Protein AF-A0A0K0E880-F1 (afdb_monomer_lite)

Radius of gyration: 21.43 Å; chains: 1; bounding box: 62×65×50 Å

Foldseek 3Di:
DPPPPPPPDPDPDDDDDDPDPLLSVLLSLLVCLQVCLLVVVVVVNVVSLVVLVVCLVVPLVSVLVCLLVLLVSLLVLLVVCVVPVVSVSSLVSLLSSLVSLLSSCVVPPDPCNLVSLLSSCVSVLVSLLVDLPDAPSQSNLVSSLVSLVVSCVVPVPSSVVSCVVSVSSVLSSCVRHNDPSCCVRPVPPPRDDPDPPPPDPDDDPPPVVVVLVVVCPDPDDPPDDSVVDDPPPVVVVVVVCPVVVVVVVVVVVVVVD

Organism: Strongyloides stercoralis (NCBI:txid6248)

Structure (mmCIF, N/CA/C/O backbone):
data_AF-A0A0K0E880-F1
#
_entry.id   AF-A0A0K0E880-F1
#
loop_
_atom_site.group_PDB
_atom_site.id
_atom_site.type_symbol
_atom_site.label_atom_id
_atom_site.label_alt_id
_atom_site.label_comp_id
_atom_site.label_asym_id
_atom_site.label_entity_id
_atom_site.label_seq_id
_atom_site.pdbx_PDB_ins_code
_atom_site.Cartn_x
_atom_site.Cartn_y
_atom_site.Cartn_z
_atom_site.occupancy
_atom_site.B_iso_or_equiv
_atom_site.auth_seq_id
_atom_site.auth_comp_id
_atom_site.auth_asym_id
_atom_site.auth_atom_id
_atom_site.pdbx_PDB_model_num
ATOM 1 N N . MET A 1 1 ? 41.354 -10.527 5.241 1.00 39.09 1 MET A N 1
ATOM 2 C CA . MET A 1 1 ? 40.024 -9.862 5.284 1.00 39.09 1 MET A CA 1
ATOM 3 C C . MET A 1 1 ? 38.982 -10.590 4.405 1.00 39.09 1 MET A C 1
ATOM 5 O O . MET A 1 1 ? 38.277 -9.965 3.626 1.00 39.09 1 MET A O 1
ATOM 9 N N . ILE A 1 2 ? 38.853 -11.920 4.522 1.00 38.06 2 ILE A N 1
ATOM 10 C CA . ILE A 1 2 ? 38.151 -12.786 3.539 1.00 38.06 2 ILE A CA 1
ATOM 11 C C . ILE A 1 2 ? 36.710 -13.169 3.971 1.00 38.06 2 ILE A C 1
ATOM 13 O O . ILE A 1 2 ? 36.033 -13.952 3.315 1.00 38.06 2 ILE A O 1
ATOM 17 N N . GLU A 1 3 ? 36.156 -12.585 5.036 1.00 35.31 3 GLU A N 1
ATOM 18 C CA . GLU A 1 3 ? 34.886 -13.078 5.609 1.00 35.31 3 GLU A CA 1
ATOM 19 C C . GLU A 1 3 ? 33.586 -12.470 5.055 1.00 35.31 3 GLU A C 1
ATOM 21 O O . GLU A 1 3 ? 32.504 -12.962 5.377 1.00 35.31 3 GLU A O 1
ATOM 26 N N . LYS A 1 4 ? 33.626 -11.453 4.184 1.00 38.53 4 LYS A N 1
ATOM 27 C CA . LYS A 1 4 ? 32.380 -10.854 3.654 1.00 38.53 4 LYS A CA 1
ATOM 28 C C . LYS A 1 4 ? 31.811 -11.536 2.403 1.00 38.53 4 LYS A C 1
ATOM 30 O O . LYS A 1 4 ? 30.626 -11.367 2.130 1.00 38.53 4 LYS A O 1
ATOM 35 N N . SER A 1 5 ? 32.581 -12.345 1.673 1.00 40.25 5 SER A N 1
ATOM 36 C CA . SER A 1 5 ? 32.126 -12.934 0.399 1.00 40.25 5 SER A CA 1
ATOM 37 C C . SER A 1 5 ? 31.388 -14.275 0.529 1.00 40.25 5 SER A C 1
ATOM 39 O O . SER A 1 5 ? 30.713 -14.686 -0.412 1.00 40.25 5 SER A O 1
ATOM 41 N N . LYS A 1 6 ? 31.445 -14.961 1.681 1.00 35.06 6 LYS A N 1
ATOM 42 C CA . LYS A 1 6 ? 30.835 -16.300 1.833 1.00 35.06 6 LYS A CA 1
ATOM 43 C C . LYS A 1 6 ? 29.341 -16.319 2.189 1.00 35.06 6 LYS A C 1
ATOM 45 O O . LYS A 1 6 ? 28.724 -17.368 2.055 1.00 35.06 6 LYS A O 1
ATOM 50 N N . LYS A 1 7 ? 28.716 -15.201 2.581 1.00 37.97 7 LYS A N 1
ATOM 51 C CA . LYS A 1 7 ? 27.309 -15.199 3.053 1.00 37.97 7 LYS A CA 1
ATOM 52 C C . LYS A 1 7 ? 26.227 -15.155 1.960 1.00 37.97 7 LYS A C 1
ATOM 54 O O . LYS A 1 7 ? 25.051 -15.084 2.297 1.00 37.97 7 LYS A O 1
ATOM 59 N N . PHE A 1 8 ? 26.581 -15.218 0.675 1.00 39.75 8 PHE A N 1
ATOM 60 C CA . PHE A 1 8 ? 25.605 -15.098 -0.423 1.00 39.75 8 PHE A CA 1
ATOM 61 C C . PHE A 1 8 ? 25.180 -16.417 -1.089 1.00 39.75 8 PHE A C 1
ATOM 63 O O . PHE A 1 8 ? 24.333 -16.375 -1.977 1.00 39.75 8 PHE A O 1
ATOM 70 N N . LYS A 1 9 ? 25.725 -17.580 -0.700 1.00 38.94 9 LYS A N 1
ATOM 71 C CA . LYS A 1 9 ? 25.481 -18.828 -1.452 1.00 38.94 9 LYS A CA 1
ATOM 72 C C . LYS A 1 9 ? 24.190 -19.592 -1.124 1.00 38.94 9 LYS A C 1
ATOM 74 O O . LYS A 1 9 ? 23.777 -20.378 -1.965 1.00 38.94 9 LYS A O 1
ATOM 79 N N . ASP A 1 10 ? 23.489 -19.300 -0.028 1.00 36.34 10 ASP A N 1
ATOM 80 C CA . ASP A 1 10 ? 22.349 -20.138 0.408 1.00 36.34 10 ASP A CA 1
ATOM 81 C C . ASP A 1 10 ? 20.959 -19.536 0.139 1.00 36.34 10 ASP A C 1
ATOM 83 O O . ASP A 1 10 ? 20.012 -19.730 0.900 1.00 36.34 10 ASP A O 1
ATOM 87 N N . ARG A 1 11 ? 20.795 -18.792 -0.960 1.00 47.59 11 ARG A N 1
ATOM 88 C CA . ARG A 1 11 ? 19.462 -18.377 -1.424 1.00 47.59 11 ARG A CA 1
ATOM 89 C C . ARG A 1 11 ? 18.966 -19.397 -2.448 1.00 47.59 11 ARG A C 1
ATOM 91 O O . ARG A 1 11 ? 19.442 -19.414 -3.576 1.00 47.59 11 ARG A O 1
ATOM 98 N N . ASN A 1 12 ? 18.032 -20.261 -2.053 1.00 39.56 12 ASN A N 1
ATOM 99 C CA . ASN A 1 12 ? 17.382 -21.237 -2.934 1.00 39.56 12 ASN A CA 1
ATOM 100 C C . ASN A 1 12 ? 16.551 -20.525 -4.019 1.00 39.56 12 ASN A C 1
ATOM 102 O O . ASN A 1 12 ? 15.418 -20.114 -3.783 1.00 39.56 12 ASN A O 1
ATOM 106 N N . ILE A 1 13 ? 17.122 -20.372 -5.217 1.00 40.50 13 ILE A N 1
ATOM 107 C CA . ILE A 1 13 ? 16.486 -19.708 -6.363 1.00 40.50 13 ILE A CA 1
ATOM 108 C C . ILE A 1 13 ? 15.574 -20.707 -7.096 1.00 40.50 13 ILE A C 1
ATOM 110 O O . ILE A 1 13 ? 16.050 -21.502 -7.909 1.00 40.50 13 ILE A O 1
ATOM 114 N N . LYS A 1 14 ? 14.255 -20.652 -6.869 1.00 38.03 14 LYS A N 1
ATOM 115 C CA . LYS A 1 14 ? 13.280 -21.224 -7.819 1.00 38.03 14 LYS A CA 1
ATOM 116 C C . LYS A 1 14 ? 13.248 -20.334 -9.074 1.00 38.03 14 LYS A C 1
ATOM 118 O O . LYS A 1 14 ? 13.191 -19.113 -8.973 1.00 38.03 14 LYS A O 1
ATOM 123 N N . LYS A 1 15 ? 13.419 -20.948 -10.251 1.00 36.38 15 LYS A N 1
ATOM 124 C CA . LYS A 1 15 ? 13.789 -20.291 -11.519 1.00 36.38 15 LYS A CA 1
ATOM 125 C C . LYS A 1 15 ? 12.586 -19.623 -12.205 1.00 36.38 15 LYS A C 1
ATOM 127 O O . LYS A 1 15 ? 11.687 -20.323 -12.650 1.00 36.38 15 LYS A O 1
ATOM 132 N N . TYR A 1 16 ? 12.638 -18.300 -12.356 1.00 33.41 16 TYR A N 1
ATOM 133 C CA . TYR A 1 16 ? 11.884 -17.531 -13.354 1.00 33.41 16 TYR A CA 1
ATOM 134 C C . TYR A 1 16 ? 12.869 -17.098 -14.458 1.00 33.41 16 TYR A C 1
ATOM 136 O O . TYR A 1 16 ? 14.004 -16.722 -14.142 1.00 33.41 16 TYR A O 1
ATOM 144 N N . SER A 1 17 ? 12.489 -17.221 -15.732 1.00 33.06 17 SER A N 1
ATOM 145 C CA . SER A 1 17 ? 13.329 -16.898 -16.895 1.00 33.06 17 SER A CA 1
ATOM 146 C C . SER A 1 17 ? 13.070 -15.468 -17.376 1.00 33.06 17 SER A C 1
ATOM 148 O O . SER A 1 17 ? 12.004 -15.195 -17.920 1.00 33.06 17 SER A O 1
ATOM 150 N N . THR A 1 18 ? 14.041 -14.571 -17.206 1.00 37.44 18 THR A N 1
ATOM 151 C CA . THR A 1 18 ? 14.077 -13.246 -17.851 1.00 37.44 18 THR A CA 1
ATOM 152 C C . THR A 1 18 ? 15.492 -12.947 -18.350 1.00 37.44 18 THR A C 1
ATOM 154 O O . THR A 1 18 ? 16.469 -13.433 -17.774 1.00 37.44 18 THR A O 1
ATOM 157 N N . GLU A 1 19 ? 15.603 -12.158 -19.422 1.00 44.12 19 GLU A N 1
ATOM 158 C CA . GLU A 1 19 ? 16.884 -11.782 -20.049 1.00 44.12 19 GLU A CA 1
ATOM 159 C C . GLU A 1 19 ? 17.628 -10.665 -19.290 1.00 44.12 19 GLU A C 1
ATOM 161 O O . GLU A 1 19 ? 18.842 -10.516 -19.424 1.00 44.12 19 GLU A O 1
ATOM 166 N N . LEU A 1 20 ? 16.938 -9.917 -18.424 1.00 50.31 20 LEU A N 1
ATOM 167 C CA . LEU A 1 20 ? 17.514 -8.817 -17.650 1.00 50.31 20 LEU A CA 1
ATOM 168 C C . LEU A 1 20 ? 17.941 -9.309 -16.259 1.00 50.31 20 LEU A C 1
ATOM 170 O O . LEU A 1 20 ? 17.122 -9.572 -15.375 1.00 50.31 20 LEU A O 1
ATOM 174 N N . ARG A 1 21 ? 19.258 -9.449 -16.057 1.00 57.34 21 ARG A N 1
ATOM 175 C CA . ARG A 1 21 ? 19.875 -9.913 -14.798 1.00 57.34 21 ARG A CA 1
ATOM 176 C C . ARG A 1 21 ? 19.403 -9.121 -13.568 1.00 57.34 21 ARG A C 1
ATOM 178 O O . ARG A 1 21 ? 19.255 -9.716 -12.497 1.00 57.34 21 ARG A O 1
ATOM 185 N N . ASP A 1 22 ? 19.158 -7.822 -13.726 1.00 62.25 22 ASP A N 1
ATOM 186 C CA . ASP A 1 22 ? 18.773 -6.919 -12.636 1.00 62.25 22 ASP A CA 1
ATOM 187 C C . ASP A 1 22 ? 17.323 -7.145 -12.189 1.00 62.25 22 ASP A C 1
ATOM 189 O O . ASP A 1 22 ? 17.062 -7.259 -10.987 1.00 62.25 22 ASP A O 1
ATOM 193 N N . ASP A 1 23 ? 16.405 -7.376 -13.133 1.00 78.00 23 ASP A N 1
ATOM 194 C CA . ASP A 1 23 ? 15.002 -7.691 -12.836 1.00 78.00 23 ASP A CA 1
ATOM 195 C C . ASP A 1 23 ? 14.878 -8.968 -12.011 1.00 78.00 23 ASP A C 1
ATOM 197 O O . ASP A 1 23 ? 14.067 -9.028 -11.089 1.00 78.00 23 ASP A O 1
ATOM 201 N N . ARG A 1 24 ? 15.729 -9.970 -12.275 1.00 79.19 24 ARG A N 1
ATOM 202 C CA . ARG A 1 24 ? 15.773 -11.212 -11.492 1.00 79.19 24 ARG A CA 1
ATOM 203 C C . ARG A 1 24 ? 16.241 -10.970 -10.059 1.00 79.19 24 ARG A C 1
ATOM 205 O O . ARG A 1 24 ? 15.740 -11.611 -9.134 1.00 79.19 24 ARG A O 1
ATOM 212 N N . SER A 1 25 ? 17.222 -10.088 -9.861 1.00 83.75 25 SER A N 1
ATOM 213 C CA . SER A 1 25 ? 17.688 -9.742 -8.515 1.00 83.75 25 SER A CA 1
ATOM 214 C C . SER A 1 25 ? 16.593 -9.017 -7.737 1.00 83.75 25 SER A C 1
ATOM 216 O O . SER A 1 25 ? 16.317 -9.385 -6.596 1.00 83.75 25 SER A O 1
ATOM 218 N N . ILE A 1 26 ? 15.932 -8.046 -8.374 1.00 87.19 26 ILE A N 1
ATOM 219 C CA . ILE A 1 26 ? 14.804 -7.311 -7.796 1.00 87.19 26 ILE A CA 1
ATOM 220 C C . ILE A 1 26 ? 13.658 -8.272 -7.475 1.00 87.19 26 ILE A C 1
ATOM 222 O O . ILE A 1 26 ? 13.225 -8.314 -6.332 1.00 87.19 26 ILE A O 1
ATOM 226 N N . TYR A 1 27 ? 13.254 -9.132 -8.412 1.00 88.88 27 TYR A N 1
ATOM 227 C CA . TYR A 1 27 ? 12.205 -10.142 -8.226 1.00 88.88 27 TYR A CA 1
ATOM 228 C C . TYR A 1 27 ? 12.436 -11.022 -6.992 1.00 88.88 27 TYR A C 1
ATOM 230 O O . TYR A 1 27 ? 11.527 -11.262 -6.193 1.00 88.88 27 TYR A O 1
ATOM 238 N N . ASN A 1 28 ? 13.668 -11.505 -6.812 1.00 89.69 28 ASN A N 1
ATOM 239 C CA . ASN A 1 28 ? 14.022 -12.323 -5.656 1.00 89.69 28 ASN A CA 1
ATOM 240 C C . ASN A 1 28 ? 13.935 -11.525 -4.350 1.00 89.69 28 ASN A C 1
ATOM 242 O O . ASN A 1 28 ? 13.428 -12.044 -3.358 1.00 89.69 28 ASN A O 1
ATOM 246 N N . GLU A 1 29 ? 14.403 -10.275 -4.340 1.00 90.81 29 GLU A N 1
ATOM 247 C CA . GLU A 1 29 ? 14.295 -9.416 -3.157 1.00 90.81 29 GLU A CA 1
ATOM 248 C C . GLU A 1 29 ? 12.847 -9.021 -2.850 1.00 90.81 29 GLU A C 1
ATOM 250 O O . GLU A 1 29 ? 12.459 -9.014 -1.686 1.00 90.81 29 GLU A O 1
ATOM 255 N N . LEU A 1 30 ? 12.009 -8.794 -3.863 1.00 91.88 30 LEU A N 1
ATOM 256 C CA . LEU A 1 30 ? 10.577 -8.578 -3.666 1.00 91.88 30 LEU A CA 1
ATOM 257 C C . LEU A 1 30 ? 9.929 -9.811 -3.020 1.00 91.88 30 LEU A C 1
ATOM 259 O O . LEU A 1 30 ? 9.274 -9.684 -1.991 1.00 91.88 30 LEU A O 1
ATOM 263 N N . ASN A 1 31 ? 10.181 -11.020 -3.529 1.00 91.12 31 ASN A N 1
ATOM 264 C CA . ASN A 1 31 ? 9.665 -12.253 -2.916 1.00 91.12 31 ASN A CA 1
ATOM 265 C C . ASN A 1 31 ? 10.161 -12.478 -1.479 1.00 91.12 31 ASN A C 1
ATOM 267 O O . ASN A 1 31 ? 9.428 -13.002 -0.633 1.00 91.12 31 ASN A O 1
ATOM 271 N N . ASN A 1 32 ? 11.392 -12.063 -1.176 1.00 92.50 32 ASN A N 1
ATOM 272 C CA . ASN A 1 32 ? 11.948 -12.148 0.172 1.00 92.50 32 ASN A CA 1
ATOM 273 C C . ASN A 1 32 ? 11.154 -11.319 1.195 1.00 92.50 32 ASN A C 1
ATOM 275 O O . ASN A 1 32 ? 11.150 -11.686 2.371 1.00 92.50 32 ASN A O 1
ATOM 279 N N . LEU A 1 33 ? 10.443 -10.261 0.773 1.00 92.25 33 LEU A N 1
ATOM 280 C CA . LEU A 1 33 ? 9.579 -9.460 1.653 1.00 92.25 33 LEU A CA 1
ATOM 281 C C . LEU A 1 33 ? 8.522 -10.314 2.358 1.00 92.25 33 LEU A C 1
ATOM 283 O O . LEU A 1 33 ? 8.262 -10.104 3.544 1.00 92.25 33 LEU A O 1
ATOM 287 N N . TYR A 1 34 ? 7.925 -11.268 1.634 1.00 92.81 34 TYR A N 1
ATOM 288 C CA . TYR A 1 34 ? 6.953 -12.210 2.185 1.00 92.81 34 TYR A CA 1
ATOM 289 C C . TYR A 1 34 ? 7.651 -13.285 3.013 1.00 92.81 34 TYR A C 1
ATOM 291 O O . TYR A 1 34 ? 7.357 -13.446 4.196 1.00 92.81 34 TYR A O 1
ATOM 299 N N . ASN A 1 35 ? 8.620 -13.984 2.413 1.00 92.50 35 ASN A N 1
ATOM 300 C CA . ASN A 1 35 ? 9.265 -15.140 3.038 1.00 92.50 35 ASN A CA 1
ATOM 301 C C . ASN A 1 35 ? 9.911 -14.772 4.380 1.00 92.50 35 ASN A C 1
ATOM 303 O O . ASN A 1 35 ? 9.663 -15.429 5.387 1.00 92.50 35 ASN A O 1
ATOM 307 N N . TYR A 1 36 ? 10.681 -13.681 4.434 1.00 92.56 36 TYR A N 1
ATOM 308 C CA . TYR A 1 36 ? 11.336 -13.259 5.673 1.00 92.56 36 TYR A CA 1
ATOM 309 C C . TYR A 1 36 ? 10.371 -12.682 6.705 1.00 92.56 36 TYR A C 1
ATOM 311 O O . TYR A 1 36 ? 10.660 -12.767 7.897 1.00 92.56 36 TYR A O 1
ATOM 319 N N . ALA A 1 37 ? 9.239 -12.119 6.282 1.00 90.62 37 ALA A N 1
ATOM 320 C CA . ALA A 1 37 ? 8.219 -11.660 7.215 1.00 90.62 37 ALA A CA 1
ATOM 321 C C . ALA A 1 37 ? 7.432 -12.822 7.837 1.00 90.62 37 ALA A C 1
ATOM 323 O O . ALA A 1 37 ? 7.121 -12.767 9.023 1.00 90.62 37 ALA A O 1
ATOM 324 N N . VAL A 1 38 ? 7.143 -13.877 7.068 1.00 90.88 38 VAL A N 1
ATOM 325 C CA . VAL A 1 38 ? 6.463 -15.085 7.568 1.00 90.88 38 VAL A CA 1
ATOM 326 C C . VAL A 1 38 ? 7.381 -15.936 8.446 1.00 90.88 38 VAL A C 1
ATOM 328 O O . VAL A 1 38 ? 6.925 -16.486 9.441 1.00 90.88 38 VAL A O 1
ATOM 331 N N . GLU A 1 39 ? 8.669 -16.025 8.112 1.00 89.88 39 GLU A N 1
ATOM 332 C CA . GLU A 1 39 ? 9.679 -16.755 8.896 1.00 89.88 39 GLU A CA 1
ATOM 333 C C . GLU A 1 39 ? 10.217 -15.965 10.108 1.00 89.88 39 GLU A C 1
ATOM 335 O O . GLU A 1 39 ? 11.183 -16.393 10.736 1.00 89.88 39 GLU A O 1
ATOM 340 N N . ASP A 1 40 ? 9.653 -14.790 10.400 1.00 86.25 40 ASP A N 1
ATOM 341 C CA . ASP A 1 40 ? 10.083 -13.865 11.461 1.00 86.25 40 ASP A CA 1
ATOM 342 C C . ASP A 1 40 ? 11.588 -13.494 11.431 1.00 86.25 40 ASP A C 1
ATOM 344 O O . ASP A 1 40 ? 12.250 -13.227 12.436 1.00 86.25 40 ASP A O 1
ATOM 348 N N . LYS A 1 41 ? 12.182 -13.441 10.234 1.00 90.69 41 LYS A N 1
ATOM 349 C CA . LYS A 1 41 ? 13.607 -13.137 10.032 1.00 90.69 41 LYS A CA 1
ATOM 350 C C . LYS A 1 41 ? 13.855 -11.631 9.934 1.00 90.69 41 LYS A C 1
ATOM 352 O O . LYS A 1 41 ? 14.324 -11.137 8.906 1.00 90.69 41 LYS A O 1
ATOM 357 N N . ALA A 1 42 ? 13.637 -10.901 11.029 1.00 88.62 42 ALA A N 1
ATOM 358 C CA . ALA A 1 42 ? 13.734 -9.433 11.081 1.00 88.62 42 ALA A CA 1
ATOM 359 C C . ALA A 1 42 ? 15.027 -8.856 10.466 1.00 88.62 42 ALA A C 1
ATOM 361 O O . ALA A 1 42 ? 14.979 -7.926 9.664 1.00 88.62 42 ALA A O 1
ATOM 362 N N . ASN A 1 43 ? 16.189 -9.439 10.779 1.00 91.25 43 ASN A N 1
ATOM 363 C CA . ASN A 1 43 ? 17.479 -8.971 10.254 1.00 91.25 43 ASN A CA 1
ATOM 364 C C . ASN A 1 43 ? 17.638 -9.180 8.742 1.00 91.25 43 ASN A C 1
ATOM 366 O O . ASN A 1 43 ? 18.360 -8.425 8.092 1.00 91.25 43 ASN A O 1
ATOM 370 N N . HIS A 1 44 ? 17.015 -10.219 8.184 1.00 92.12 44 HIS A N 1
ATOM 371 C CA . HIS A 1 44 ? 17.048 -10.474 6.746 1.00 92.12 44 HIS A CA 1
ATOM 372 C C . HIS A 1 44 ? 16.076 -9.544 6.025 1.00 92.12 44 HIS A C 1
ATOM 374 O O . HIS A 1 44 ? 16.456 -8.943 5.025 1.00 92.12 44 HIS A O 1
ATOM 380 N N . LEU A 1 45 ? 14.888 -9.335 6.598 1.00 91.75 45 LEU A N 1
ATOM 381 C CA . LEU A 1 45 ? 13.902 -8.399 6.070 1.00 91.75 45 LEU A CA 1
ATOM 382 C C . LEU A 1 45 ? 14.449 -6.965 5.999 1.00 91.75 45 LEU A C 1
ATOM 384 O O . LEU A 1 45 ? 14.378 -6.338 4.948 1.00 91.75 45 LEU A O 1
ATOM 388 N N . SER A 1 46 ? 15.086 -6.477 7.069 1.00 92.25 46 SER A N 1
ATOM 389 C CA . SER A 1 46 ? 15.710 -5.145 7.073 1.00 92.25 46 SER A CA 1
ATOM 390 C C . SER A 1 46 ? 16.793 -4.994 6.001 1.00 92.25 46 SER A C 1
ATOM 392 O O . SER A 1 46 ? 16.930 -3.926 5.415 1.00 92.25 46 SER A O 1
ATOM 394 N N . LYS A 1 47 ? 17.559 -6.055 5.708 1.00 92.44 47 LYS A N 1
ATOM 395 C CA . LYS A 1 47 ? 18.540 -6.032 4.610 1.00 92.44 47 LYS A CA 1
ATOM 396 C C . LYS A 1 47 ? 17.861 -5.989 3.247 1.00 92.44 47 LYS A C 1
ATOM 398 O O . LYS A 1 47 ? 18.328 -5.264 2.381 1.00 92.44 47 LYS A O 1
ATOM 403 N N . THR A 1 48 ? 16.777 -6.740 3.064 1.00 92.12 48 THR A N 1
ATOM 404 C CA . THR A 1 48 ? 15.977 -6.694 1.835 1.00 92.12 48 THR A CA 1
ATOM 405 C C . THR A 1 48 ? 15.396 -5.298 1.603 1.00 92.12 48 THR A C 1
ATOM 407 O O . THR A 1 48 ? 15.456 -4.825 0.474 1.00 92.12 48 THR A O 1
ATOM 410 N N . PHE A 1 49 ? 14.935 -4.593 2.645 1.00 93.81 49 PHE A N 1
ATOM 411 C CA . PHE A 1 49 ? 14.508 -3.192 2.515 1.00 93.81 49 PHE A CA 1
ATOM 412 C C . PHE A 1 49 ? 15.631 -2.297 1.982 1.00 93.81 49 PHE A C 1
ATOM 414 O O . PHE A 1 49 ? 15.443 -1.641 0.963 1.00 93.81 49 PHE A O 1
ATOM 421 N N . VAL A 1 50 ? 16.817 -2.345 2.600 1.00 92.31 50 VAL A N 1
ATOM 422 C CA . VAL A 1 50 ? 17.981 -1.550 2.162 1.00 92.31 50 VAL A CA 1
ATOM 423 C C . VAL A 1 50 ? 18.372 -1.878 0.719 1.00 92.31 50 VAL A C 1
ATOM 425 O O . VAL A 1 50 ? 18.583 -0.976 -0.085 1.00 92.31 50 VAL A O 1
ATOM 428 N N . LEU A 1 51 ? 18.423 -3.164 0.359 1.00 91.62 51 LEU A N 1
ATOM 429 C CA . LEU A 1 51 ? 18.754 -3.579 -1.006 1.00 91.62 51 LEU A CA 1
ATOM 430 C C . LEU A 1 51 ? 17.732 -3.055 -2.017 1.00 91.62 51 LEU A C 1
ATOM 432 O O . LEU A 1 51 ? 18.118 -2.574 -3.077 1.00 91.62 51 LEU A O 1
ATOM 436 N N . LEU A 1 52 ? 16.439 -3.121 -1.702 1.00 91.81 52 LEU A N 1
ATOM 437 C CA . LEU A 1 52 ? 15.389 -2.619 -2.583 1.00 91.81 52 LEU A CA 1
ATOM 438 C C . LEU A 1 52 ? 15.401 -1.088 -2.697 1.00 91.81 52 LEU A C 1
ATOM 440 O O . LEU A 1 52 ? 15.184 -0.572 -3.789 1.00 91.81 52 LEU A O 1
ATOM 444 N N . GLU A 1 53 ? 15.717 -0.360 -1.625 1.00 91.94 53 GLU A N 1
ATOM 445 C CA . GLU A 1 53 ? 15.930 1.095 -1.666 1.00 91.94 53 GLU A CA 1
ATOM 446 C C . GLU A 1 53 ? 17.135 1.476 -2.545 1.00 91.94 53 GLU A C 1
ATOM 448 O O . GLU A 1 53 ? 17.073 2.431 -3.322 1.00 91.94 53 GLU A O 1
ATOM 453 N N . GLU A 1 54 ? 18.225 0.706 -2.488 1.00 90.00 54 GLU A N 1
ATOM 454 C CA . GLU A 1 54 ? 19.362 0.877 -3.396 1.00 90.00 54 GLU A CA 1
ATOM 455 C C . GLU A 1 54 ? 18.964 0.618 -4.857 1.00 90.00 54 GLU A C 1
ATOM 457 O O . GLU A 1 54 ? 19.345 1.390 -5.741 1.00 90.00 54 GLU A O 1
ATOM 462 N N . GLN A 1 55 ? 18.176 -0.434 -5.122 1.00 88.62 55 GLN A N 1
ATOM 463 C CA . GLN A 1 55 ? 17.680 -0.736 -6.470 1.00 88.62 55 GLN A CA 1
ATOM 464 C C . GLN A 1 55 ? 16.703 0.327 -6.975 1.00 88.62 55 GLN A C 1
ATOM 466 O O . GLN A 1 55 ? 16.779 0.706 -8.137 1.00 88.62 55 GLN A O 1
ATOM 471 N N . LEU A 1 56 ? 15.858 0.893 -6.114 1.00 89.12 56 LEU A N 1
ATOM 472 C CA . LEU A 1 56 ? 14.955 1.996 -6.450 1.00 89.12 56 LEU A CA 1
ATOM 473 C C . LEU A 1 56 ? 15.699 3.246 -6.953 1.00 89.12 56 LEU A C 1
ATOM 475 O O . LEU A 1 56 ? 15.153 4.037 -7.724 1.00 89.12 56 LEU A O 1
ATOM 479 N N . ASN A 1 57 ? 16.933 3.475 -6.500 1.00 87.25 57 ASN A N 1
ATOM 480 C CA . ASN A 1 57 ? 17.758 4.580 -6.991 1.00 87.25 57 ASN A CA 1
ATOM 481 C C . ASN A 1 57 ? 18.407 4.288 -8.350 1.00 87.25 57 ASN A C 1
ATOM 483 O O . ASN A 1 57 ? 18.691 5.232 -9.080 1.00 87.25 57 ASN A O 1
ATOM 487 N N . LYS A 1 58 ? 18.635 3.016 -8.688 1.00 87.81 58 LYS A N 1
ATOM 488 C CA . LYS A 1 58 ? 19.337 2.608 -9.915 1.00 87.81 58 LYS A CA 1
ATOM 489 C C . LYS A 1 58 ? 18.389 2.224 -11.052 1.00 87.81 58 LYS A C 1
ATOM 491 O O . LYS A 1 58 ? 18.626 2.600 -12.193 1.00 87.81 58 LYS A O 1
ATOM 496 N N . TYR A 1 59 ? 17.327 1.491 -10.730 1.00 87.31 59 TYR A N 1
ATOM 497 C CA . TYR A 1 59 ? 16.406 0.861 -11.677 1.00 87.31 59 TYR A CA 1
ATOM 498 C C . TYR A 1 59 ? 14.945 0.950 -11.192 1.00 87.31 59 TYR A C 1
ATOM 500 O O . TYR A 1 59 ? 14.309 -0.081 -10.953 1.00 87.31 59 TYR A O 1
ATOM 508 N N . PRO A 1 60 ? 14.374 2.159 -11.014 1.00 88.00 60 PRO A N 1
ATOM 509 C CA . PRO A 1 60 ? 12.974 2.302 -10.605 1.00 88.00 60 PRO A CA 1
ATOM 510 C C . PRO A 1 60 ? 12.011 1.568 -11.559 1.00 88.00 60 PRO A C 1
ATOM 512 O O . PRO A 1 60 ? 11.139 0.835 -11.109 1.00 88.00 60 PRO A O 1
ATOM 515 N N . GLN A 1 61 ? 12.227 1.633 -12.874 1.00 88.19 61 GLN A N 1
ATOM 516 C CA . GLN A 1 61 ? 11.398 0.953 -13.880 1.00 88.19 61 GLN A CA 1
ATOM 517 C C . GLN A 1 61 ? 11.276 -0.569 -13.663 1.00 88.19 61 GLN A C 1
ATOM 519 O O . GLN A 1 61 ? 10.224 -1.162 -13.913 1.00 88.19 61 GLN A O 1
ATOM 524 N N . SER A 1 62 ? 12.326 -1.207 -13.142 1.00 87.75 62 SER A N 1
ATOM 525 C CA . SER A 1 62 ? 12.338 -2.641 -12.842 1.00 87.75 62 SER A CA 1
ATOM 526 C C . SER A 1 62 ? 11.454 -2.998 -11.647 1.00 87.75 62 SER A C 1
ATOM 528 O O . SER A 1 62 ? 10.907 -4.096 -11.591 1.00 87.75 62 SER A O 1
ATOM 530 N N . ILE A 1 63 ? 11.277 -2.077 -10.696 1.00 88.75 63 ILE A N 1
ATOM 531 C CA . ILE A 1 63 ? 10.325 -2.237 -9.590 1.00 88.75 63 ILE A CA 1
ATOM 532 C C . ILE A 1 63 ? 8.907 -1.930 -10.086 1.00 88.75 63 ILE A C 1
ATOM 534 O O . ILE A 1 63 ? 7.996 -2.713 -9.819 1.00 88.75 63 ILE A O 1
ATOM 538 N N . SER A 1 64 ? 8.722 -0.857 -10.865 1.00 89.50 64 SER A N 1
ATOM 539 C CA . SER A 1 64 ? 7.423 -0.492 -11.455 1.00 89.50 64 SER A CA 1
ATOM 540 C C . SER A 1 64 ? 6.833 -1.618 -12.307 1.00 89.50 64 SER A C 1
ATOM 542 O O . SER A 1 64 ? 5.666 -1.973 -12.140 1.00 89.50 64 SER A O 1
ATOM 544 N N . SER A 1 65 ? 7.636 -2.255 -13.164 1.00 88.88 65 SER A N 1
ATOM 545 C CA . SER A 1 65 ? 7.200 -3.407 -13.973 1.00 88.88 65 SER A CA 1
ATOM 546 C C . SER A 1 65 ? 6.792 -4.628 -13.135 1.00 88.88 65 SER A C 1
ATOM 548 O O . SER A 1 65 ? 6.022 -5.470 -13.597 1.00 88.88 65 SER A O 1
ATOM 550 N N . GLN A 1 66 ? 7.245 -4.705 -11.881 1.00 90.75 66 GLN A N 1
ATOM 551 C CA . GLN A 1 66 ? 6.965 -5.795 -10.948 1.00 90.75 66 GLN A CA 1
ATOM 552 C C . GLN A 1 66 ? 5.940 -5.425 -9.865 1.00 90.75 66 GLN A C 1
ATOM 554 O O . GLN A 1 66 ? 5.744 -6.184 -8.915 1.00 90.75 66 GLN A O 1
ATOM 559 N N . ILE A 1 67 ? 5.205 -4.315 -10.008 1.00 92.31 67 ILE A N 1
ATOM 560 C CA . ILE A 1 67 ? 4.135 -3.945 -9.062 1.00 92.31 67 ILE A CA 1
ATOM 561 C C . ILE A 1 67 ? 3.066 -5.037 -8.937 1.00 92.31 67 ILE A C 1
ATOM 563 O O . ILE A 1 67 ? 2.500 -5.233 -7.859 1.00 92.31 67 ILE A O 1
ATOM 567 N N . HIS A 1 68 ? 2.823 -5.812 -9.997 1.00 90.94 68 HIS A N 1
ATOM 568 C CA . HIS A 1 68 ? 1.895 -6.935 -9.915 1.00 90.94 68 HIS A CA 1
ATOM 569 C C . HIS A 1 68 ? 2.324 -7.987 -8.882 1.00 90.94 68 HIS A C 1
ATOM 571 O O . HIS A 1 68 ? 1.484 -8.514 -8.150 1.00 90.94 68 HIS A O 1
ATOM 577 N N . LEU A 1 69 ? 3.632 -8.239 -8.772 1.00 93.19 69 LEU A N 1
ATOM 578 C CA . LEU A 1 69 ? 4.195 -9.118 -7.753 1.00 93.19 69 LEU A CA 1
ATOM 579 C C . LEU A 1 69 ? 4.020 -8.522 -6.354 1.00 93.19 69 LEU A C 1
ATOM 581 O O . LEU A 1 69 ? 3.649 -9.239 -5.431 1.00 93.19 69 LEU A O 1
ATOM 585 N N . LEU A 1 70 ? 4.243 -7.216 -6.198 1.00 95.94 70 LEU A N 1
ATOM 586 C CA . LEU A 1 70 ? 4.047 -6.517 -4.927 1.00 95.94 70 LEU A CA 1
ATOM 587 C C . LEU A 1 70 ? 2.599 -6.591 -4.433 1.00 95.94 70 LEU A C 1
ATOM 589 O O . LEU A 1 70 ? 2.365 -6.863 -3.257 1.00 95.94 70 LEU A O 1
ATOM 593 N N . SER A 1 71 ? 1.634 -6.412 -5.334 1.00 95.88 71 SER A N 1
ATOM 594 C CA . SER A 1 71 ? 0.211 -6.587 -5.029 1.00 95.88 71 SER A CA 1
ATOM 595 C C . SER A 1 71 ? -0.106 -8.032 -4.618 1.00 95.88 71 SER A C 1
ATOM 597 O O . SER A 1 71 ? -0.747 -8.256 -3.592 1.00 95.88 71 SER A O 1
ATOM 599 N N . HIS A 1 72 ? 0.431 -9.028 -5.332 1.00 95.38 72 HIS A N 1
ATOM 600 C CA . HIS A 1 72 ? 0.282 -10.437 -4.954 1.00 95.38 72 HIS A CA 1
ATOM 601 C C . HIS A 1 72 ? 0.893 -10.740 -3.573 1.00 95.38 72 HIS A C 1
ATOM 603 O O . HIS A 1 72 ? 0.269 -11.398 -2.742 1.00 95.38 72 HIS A O 1
ATOM 609 N N . ILE A 1 73 ? 2.089 -10.219 -3.286 1.00 94.38 73 ILE A N 1
ATOM 610 C CA . ILE A 1 73 ? 2.727 -10.338 -1.970 1.00 94.38 73 ILE A CA 1
ATOM 611 C C . ILE A 1 73 ? 1.853 -9.701 -0.887 1.00 94.38 73 ILE A C 1
ATOM 613 O O . ILE A 1 73 ? 1.705 -10.284 0.188 1.00 94.38 73 ILE A O 1
ATOM 617 N N . ALA A 1 74 ? 1.273 -8.526 -1.143 1.00 96.56 74 ALA A N 1
ATOM 618 C CA . ALA A 1 74 ? 0.387 -7.864 -0.193 1.00 96.56 74 ALA A CA 1
ATOM 619 C C . ALA A 1 74 ? -0.866 -8.706 0.089 1.00 96.56 74 ALA A C 1
ATOM 621 O O . ALA A 1 74 ? -1.211 -8.898 1.255 1.00 96.56 74 ALA A O 1
ATOM 622 N N . LEU A 1 75 ? -1.488 -9.278 -0.946 1.00 95.31 75 LEU A N 1
ATOM 623 C CA . LEU A 1 75 ? -2.635 -10.179 -0.808 1.00 95.31 75 LEU A CA 1
ATOM 624 C C . LEU A 1 75 ? -2.309 -11.388 0.083 1.00 95.31 75 LEU A C 1
ATOM 626 O O . LEU A 1 75 ? -3.009 -11.649 1.063 1.00 95.31 75 LEU A O 1
ATOM 630 N N . GLU A 1 76 ? -1.221 -12.101 -0.213 1.00 94.56 76 GLU A N 1
ATOM 631 C CA . GLU A 1 76 ? -0.794 -13.265 0.575 1.00 94.56 76 GLU A CA 1
ATOM 632 C C . GLU A 1 76 ? -0.388 -12.875 2.004 1.00 94.56 76 GLU A C 1
ATOM 634 O O . GLU A 1 76 ? -0.702 -13.580 2.966 1.00 94.56 76 GLU A O 1
ATOM 639 N N . SER A 1 77 ? 0.233 -11.705 2.174 1.00 93.94 77 SER A N 1
ATOM 640 C CA . SER A 1 77 ? 0.567 -11.154 3.490 1.00 93.94 77 SER A CA 1
ATOM 641 C C . SER A 1 77 ? -0.684 -10.874 4.317 1.00 93.94 77 SER A C 1
ATOM 643 O O . SER A 1 77 ? -0.711 -11.205 5.500 1.00 93.94 77 SER A O 1
ATOM 645 N N . PHE A 1 78 ? -1.738 -10.312 3.722 1.00 93.44 78 PHE A N 1
ATOM 646 C CA . PHE A 1 78 ? -3.002 -10.078 4.418 1.00 93.44 78 PHE A CA 1
ATOM 647 C C . PHE A 1 78 ? -3.703 -11.382 4.808 1.00 93.44 78 PHE A C 1
ATOM 649 O O . PHE A 1 78 ? -4.099 -11.522 5.967 1.00 93.44 78 PHE A O 1
ATOM 656 N N . LYS A 1 79 ? -3.779 -12.366 3.899 1.00 91.88 79 LYS A N 1
ATOM 657 C CA . LYS A 1 79 ? -4.316 -13.706 4.209 1.00 91.88 79 LYS A CA 1
ATOM 658 C C . LYS A 1 79 ? -3.559 -14.348 5.372 1.00 91.88 79 LYS A C 1
ATOM 660 O O . LYS A 1 79 ? -4.163 -14.854 6.317 1.00 91.88 79 LYS A O 1
ATOM 665 N N . LYS A 1 80 ? -2.224 -14.290 5.348 1.00 90.12 80 LYS A N 1
ATOM 666 C CA . LYS A 1 80 ? -1.397 -14.869 6.410 1.00 90.12 80 LYS A CA 1
ATOM 667 C C . LYS A 1 80 ? -1.544 -14.112 7.729 1.00 90.12 80 LYS A C 1
ATOM 669 O O . LYS A 1 80 ? -1.725 -14.751 8.764 1.00 90.12 80 LYS A O 1
ATOM 674 N N . TYR A 1 81 ? -1.534 -12.781 7.700 1.00 88.56 81 TYR A N 1
ATOM 675 C CA . TYR A 1 81 ? -1.721 -11.936 8.883 1.00 88.56 81 TYR A CA 1
ATOM 676 C C . TYR A 1 81 ? -3.090 -12.156 9.545 1.00 88.56 81 TYR A C 1
ATOM 678 O O . TYR A 1 81 ? -3.205 -12.116 10.769 1.00 88.56 81 TYR A O 1
ATOM 686 N N . GLN A 1 82 ? -4.125 -12.458 8.758 1.00 85.81 82 GLN A N 1
ATOM 687 C CA . GLN A 1 82 ? -5.428 -12.851 9.288 1.00 85.81 82 GLN A CA 1
ATOM 688 C C . GLN A 1 82 ? -5.352 -14.169 10.073 1.00 85.81 82 GLN A C 1
ATOM 690 O O . GLN A 1 82 ? -5.923 -14.256 11.160 1.00 85.81 82 GLN A O 1
ATOM 695 N N . THR A 1 83 ? -4.650 -15.178 9.543 1.00 85.81 83 THR A N 1
ATOM 696 C CA . THR A 1 83 ? -4.484 -16.476 10.226 1.00 85.81 83 THR A CA 1
ATOM 697 C C . THR A 1 83 ? -3.578 -16.397 11.451 1.00 85.81 83 THR A C 1
ATOM 699 O O . THR A 1 83 ? -3.814 -17.098 12.430 1.00 85.81 83 THR A O 1
ATOM 702 N N . ASN A 1 84 ? -2.553 -15.543 11.418 1.00 83.12 84 ASN A N 1
ATOM 703 C CA . ASN A 1 84 ? -1.619 -15.356 12.517 1.00 83.12 84 ASN A CA 1
ATOM 704 C C . ASN A 1 84 ? -1.278 -13.866 12.686 1.00 83.12 84 ASN A C 1
ATOM 706 O O . ASN A 1 84 ? -0.414 -13.319 11.996 1.00 83.12 84 ASN A O 1
ATOM 710 N N . LYS A 1 85 ? -1.952 -13.224 13.647 1.00 77.50 85 LYS A N 1
ATOM 711 C CA . LYS A 1 85 ? -1.789 -11.794 13.956 1.00 77.50 85 LYS A CA 1
ATOM 712 C C . LYS A 1 85 ? -0.469 -11.466 14.665 1.00 77.50 85 LYS A C 1
ATOM 714 O O . LYS A 1 85 ? -0.121 -10.289 14.753 1.00 77.50 85 LYS A O 1
ATOM 719 N N . GLU A 1 86 ? 0.268 -12.470 15.144 1.00 78.31 86 GLU A N 1
ATOM 720 C CA . GLU A 1 86 ? 1.574 -12.294 15.797 1.00 78.31 86 GLU A CA 1
ATOM 721 C C . GLU A 1 86 ? 2.694 -11.991 14.792 1.00 78.31 86 GLU A C 1
ATOM 723 O O . GLU A 1 86 ? 3.783 -11.572 15.178 1.00 78.31 86 GLU A O 1
ATOM 728 N N . LEU A 1 87 ? 2.422 -12.115 13.488 1.00 80.06 87 LEU A N 1
ATOM 729 C CA . LEU A 1 87 ? 3.362 -11.809 12.410 1.00 80.06 87 LEU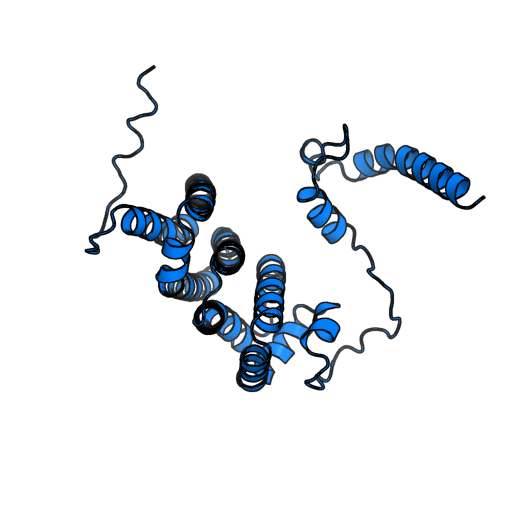 A CA 1
ATOM 730 C C . LEU A 1 87 ? 3.517 -10.293 12.205 1.00 80.06 87 LEU A C 1
ATOM 732 O O . LEU A 1 87 ? 3.135 -9.723 11.180 1.00 80.06 87 LEU A O 1
ATOM 736 N N . VAL A 1 88 ? 4.105 -9.615 13.194 1.00 84.06 88 VAL A N 1
ATOM 737 C CA . VAL A 1 88 ? 4.319 -8.158 13.207 1.00 84.06 88 VAL A CA 1
ATOM 738 C C . VAL A 1 88 ? 5.147 -7.693 12.005 1.00 84.06 88 VAL A C 1
ATOM 740 O O . VAL A 1 88 ? 4.919 -6.596 11.486 1.00 84.06 88 VAL A O 1
ATOM 743 N N . LEU A 1 89 ? 6.079 -8.519 11.518 1.00 90.00 89 LEU A N 1
ATOM 744 C CA . LEU A 1 89 ? 6.890 -8.193 10.345 1.00 90.00 89 LEU A CA 1
ATOM 745 C C . LEU A 1 89 ? 6.065 -8.062 9.061 1.00 90.00 89 LEU A C 1
ATOM 747 O O . LEU A 1 89 ? 6.424 -7.239 8.221 1.00 90.00 89 LEU A O 1
ATOM 751 N N . LEU A 1 90 ? 4.927 -8.758 8.935 1.00 92.12 90 LEU A N 1
ATOM 752 C CA . LEU A 1 90 ? 4.038 -8.577 7.782 1.00 92.12 90 LEU A CA 1
ATOM 753 C C . LEU A 1 90 ? 3.504 -7.148 7.713 1.00 92.12 90 LEU A C 1
ATOM 755 O O . LEU A 1 90 ? 3.429 -6.586 6.626 1.00 92.12 90 LEU A O 1
ATOM 759 N N . LYS A 1 91 ? 3.222 -6.504 8.856 1.00 90.75 91 LYS A N 1
ATOM 760 C CA . LYS A 1 91 ? 2.812 -5.089 8.865 1.00 90.75 91 LYS A CA 1
ATOM 761 C C . LYS A 1 91 ? 3.901 -4.177 8.313 1.00 90.75 91 LYS A C 1
ATOM 763 O O . LYS A 1 91 ? 3.596 -3.231 7.591 1.00 90.75 91 LYS A O 1
ATOM 768 N N . LYS A 1 92 ? 5.162 -4.451 8.668 1.00 91.19 92 LYS A N 1
ATOM 769 C CA . LYS A 1 92 ? 6.318 -3.694 8.168 1.00 91.19 92 LYS A CA 1
ATOM 770 C C . LYS A 1 92 ? 6.488 -3.897 6.667 1.00 91.19 92 LYS A C 1
ATOM 772 O O . LYS A 1 92 ? 6.609 -2.906 5.959 1.00 91.19 92 LYS A O 1
ATOM 777 N N . SER A 1 93 ? 6.420 -5.139 6.185 1.00 93.69 93 SER A N 1
ATOM 778 C CA . SER A 1 93 ? 6.464 -5.435 4.749 1.00 93.69 93 SER A CA 1
ATOM 779 C C . SER A 1 93 ? 5.323 -4.747 4.001 1.00 93.69 93 SER A C 1
ATOM 781 O O . SER A 1 93 ? 5.574 -4.055 3.027 1.00 93.69 93 SER A O 1
ATOM 783 N N . LEU A 1 94 ? 4.083 -4.841 4.486 1.00 95.44 94 LEU A N 1
ATOM 784 C CA . LEU A 1 94 ? 2.917 -4.203 3.865 1.00 95.44 94 LEU A CA 1
ATOM 785 C C . LEU A 1 94 ? 3.036 -2.677 3.783 1.00 95.44 94 LEU A C 1
ATOM 787 O O . LEU A 1 94 ? 2.657 -2.093 2.769 1.00 95.44 94 LEU A O 1
ATOM 791 N N . ALA A 1 95 ? 3.554 -2.025 4.827 1.00 94.69 95 ALA A N 1
ATOM 792 C CA . ALA A 1 95 ? 3.806 -0.586 4.799 1.00 94.69 95 ALA A CA 1
ATOM 793 C C . ALA A 1 95 ? 4.945 -0.231 3.830 1.00 94.69 95 ALA A C 1
ATOM 795 O O . ALA A 1 95 ? 4.817 0.718 3.058 1.00 94.69 95 ALA A O 1
ATOM 796 N N . PHE A 1 96 ? 6.019 -1.026 3.829 1.00 95.19 96 PHE A N 1
ATOM 797 C CA . PHE A 1 96 ? 7.152 -0.848 2.926 1.00 95.19 96 PHE A CA 1
ATOM 798 C C . PHE A 1 96 ? 6.751 -1.007 1.457 1.00 95.19 96 PHE A C 1
ATOM 800 O O . PHE A 1 96 ? 7.185 -0.221 0.628 1.00 95.19 96 PHE A O 1
ATOM 807 N N . ILE A 1 97 ? 5.874 -1.960 1.132 1.00 97.00 97 ILE A N 1
ATOM 808 C CA . ILE A 1 97 ? 5.355 -2.169 -0.228 1.00 97.00 97 ILE A CA 1
ATOM 809 C C . ILE A 1 97 ? 4.672 -0.903 -0.767 1.00 97.00 97 ILE A C 1
ATOM 811 O O . ILE A 1 97 ? 4.917 -0.511 -1.908 1.00 97.00 97 ILE A O 1
ATOM 815 N N . LEU A 1 98 ? 3.859 -0.227 0.050 1.00 97.44 98 LEU A N 1
ATOM 816 C CA . LEU A 1 98 ? 3.239 1.046 -0.336 1.00 97.44 98 LEU A CA 1
ATOM 817 C C . LEU A 1 98 ? 4.286 2.151 -0.510 1.00 97.44 98 LEU A C 1
ATOM 819 O O . LEU A 1 98 ? 4.216 2.925 -1.460 1.00 97.44 98 LEU A O 1
ATOM 823 N N . GLU A 1 99 ? 5.260 2.222 0.398 1.00 95.12 99 GLU A N 1
ATOM 824 C CA . GLU A 1 99 ? 6.301 3.251 0.392 1.00 95.12 99 GLU A CA 1
ATOM 825 C C . GLU A 1 99 ? 7.240 3.126 -0.811 1.00 95.12 99 GLU A C 1
ATOM 827 O O . GLU A 1 99 ? 7.457 4.108 -1.523 1.00 95.12 99 GLU A O 1
ATOM 832 N N . ILE A 1 100 ? 7.726 1.916 -1.096 1.00 93.88 100 ILE A N 1
ATOM 833 C CA . ILE A 1 100 ? 8.599 1.672 -2.241 1.00 93.88 100 ILE A CA 1
ATOM 834 C C . ILE A 1 100 ? 7.861 1.886 -3.557 1.00 93.88 100 ILE A C 1
ATOM 836 O O . ILE A 1 100 ? 8.420 2.491 -4.465 1.00 93.88 100 ILE A O 1
ATOM 840 N N . SER A 1 101 ? 6.595 1.470 -3.654 1.00 94.44 101 SER A N 1
ATOM 841 C CA . SER A 1 101 ? 5.809 1.674 -4.872 1.00 94.44 101 SER A CA 1
ATOM 842 C C . SER A 1 101 ? 5.525 3.153 -5.115 1.00 94.44 101 SER A C 1
ATOM 844 O O . SER A 1 101 ? 5.654 3.619 -6.241 1.00 94.44 101 SER A O 1
ATOM 846 N N . LEU A 1 102 ? 5.207 3.917 -4.063 1.00 95.06 102 LEU A N 1
ATOM 847 C CA . LEU A 1 102 ? 5.034 5.365 -4.164 1.00 95.06 102 LEU A CA 1
ATOM 848 C C . LEU A 1 102 ? 6.314 6.047 -4.648 1.00 95.06 102 LEU A C 1
ATOM 850 O O . LEU A 1 102 ? 6.277 6.864 -5.563 1.00 95.06 102 LEU A O 1
ATOM 854 N N . ALA A 1 103 ? 7.447 5.723 -4.025 1.00 93.88 103 ALA A N 1
ATOM 855 C CA . ALA A 1 103 ? 8.727 6.311 -4.391 1.00 93.88 103 ALA A CA 1
ATOM 856 C C . ALA A 1 103 ? 9.160 5.903 -5.810 1.00 93.88 103 ALA A C 1
ATOM 858 O O . ALA A 1 103 ? 9.762 6.704 -6.522 1.00 93.88 103 ALA A O 1
ATOM 859 N N . CYS A 1 104 ? 8.821 4.684 -6.228 1.00 92.62 104 CYS A N 1
ATOM 860 C CA . CYS A 1 104 ? 9.071 4.164 -7.565 1.00 92.62 104 CYS A CA 1
ATOM 861 C C . CYS A 1 104 ? 8.270 4.906 -8.632 1.00 92.62 104 CYS A C 1
ATOM 863 O O . CYS A 1 104 ? 8.850 5.485 -9.547 1.00 92.62 104 CYS A O 1
ATOM 865 N N . GLU A 1 105 ? 6.951 4.972 -8.472 1.00 92.62 105 GLU A N 1
ATOM 866 C CA . GLU A 1 105 ? 6.068 5.634 -9.434 1.00 92.62 105 GLU A CA 1
ATOM 867 C C . GLU A 1 105 ? 6.292 7.151 -9.491 1.00 92.62 105 GLU A C 1
ATOM 869 O O . GLU A 1 105 ? 6.148 7.754 -10.549 1.00 92.62 105 GLU A O 1
ATOM 874 N N . LYS A 1 106 ? 6.740 7.782 -8.396 1.00 92.25 106 LYS A N 1
ATOM 875 C CA . LYS A 1 106 ? 7.174 9.190 -8.419 1.00 92.25 106 LYS A CA 1
ATOM 876 C C . LYS A 1 106 ? 8.421 9.431 -9.268 1.00 92.25 106 LYS A C 1
ATOM 878 O O . LYS A 1 106 ? 8.578 10.519 -9.812 1.00 92.25 106 LYS A O 1
ATOM 883 N N . LYS A 1 107 ? 9.325 8.453 -9.353 1.00 89.38 107 LYS A N 1
ATOM 884 C CA . LYS A 1 107 ? 10.543 8.547 -10.173 1.00 89.38 107 LYS A CA 1
ATOM 885 C C . LYS A 1 107 ? 10.307 8.152 -11.625 1.00 89.38 107 LYS A C 1
ATOM 887 O O . LYS A 1 107 ? 11.040 8.605 -12.496 1.00 89.38 107 LYS A O 1
ATOM 892 N N . HIS A 1 108 ? 9.320 7.297 -11.868 1.00 83.75 108 HIS A N 1
ATOM 893 C CA . HIS A 1 108 ? 8.980 6.777 -13.184 1.00 83.75 108 HIS A CA 1
ATOM 894 C C . HIS A 1 108 ? 7.461 6.857 -13.395 1.00 83.75 108 HIS A C 1
ATOM 896 O O . HIS A 1 108 ? 6.744 5.864 -13.254 1.00 83.75 108 HIS A O 1
ATOM 902 N N . CYS A 1 109 ? 6.977 8.059 -13.716 1.00 88.31 109 CYS A N 1
ATOM 903 C CA . CYS A 1 109 ? 5.570 8.290 -14.027 1.00 88.31 109 CYS A CA 1
ATOM 904 C C . CYS A 1 109 ? 5.342 8.153 -15.539 1.00 88.31 109 CYS A C 1
ATOM 906 O O . CYS A 1 109 ? 5.917 8.907 -16.322 1.00 88.31 109 CYS A O 1
ATOM 908 N N . ASP A 1 110 ? 4.497 7.207 -15.940 1.00 90.44 110 ASP A N 1
ATOM 909 C CA . ASP A 1 110 ? 4.096 6.962 -17.328 1.00 90.44 110 ASP A CA 1
ATOM 910 C C . ASP A 1 110 ? 2.561 6.865 -17.451 1.00 90.44 110 ASP A C 1
ATOM 912 O O . ASP A 1 110 ? 1.824 6.984 -16.470 1.00 90.44 110 ASP A O 1
ATOM 916 N N . GLU A 1 111 ? 2.056 6.621 -18.662 1.00 90.25 111 GLU A N 1
ATOM 917 C CA . GLU A 1 111 ? 0.614 6.513 -18.941 1.00 90.25 111 GLU A CA 1
ATOM 918 C C . GLU A 1 111 ? -0.087 5.368 -18.180 1.00 90.25 111 GLU A C 1
ATOM 920 O O . GLU A 1 111 ? -1.308 5.376 -18.009 1.00 90.25 111 GLU A O 1
ATOM 925 N N . ASN A 1 112 ? 0.666 4.369 -17.710 1.00 92.44 112 ASN A N 1
ATOM 926 C CA . ASN A 1 112 ? 0.140 3.207 -16.996 1.00 92.44 112 ASN A CA 1
ATOM 927 C C . ASN A 1 112 ? 0.312 3.307 -15.473 1.00 92.44 112 ASN A C 1
ATOM 929 O O . ASN A 1 112 ? -0.219 2.450 -14.759 1.00 92.44 112 ASN A O 1
ATOM 933 N N . THR A 1 113 ? 0.977 4.346 -14.959 1.00 94.31 113 THR A N 1
ATOM 934 C CA . THR A 1 113 ? 1.204 4.561 -13.523 1.00 94.31 113 THR A CA 1
ATOM 935 C C . THR A 1 113 ? -0.091 4.464 -12.718 1.00 94.31 113 THR A C 1
ATOM 937 O O . THR A 1 113 ? -0.146 3.727 -11.734 1.00 94.31 113 THR A O 1
ATOM 940 N N . SER A 1 114 ? -1.176 5.117 -13.152 1.00 95.56 114 SER A N 1
ATOM 941 C CA . SER A 1 114 ? -2.461 5.066 -12.437 1.00 95.56 114 SER A CA 1
ATOM 942 C C . SER A 1 114 ? -3.014 3.641 -12.336 1.00 95.56 114 SER A C 1
ATOM 944 O O . SER A 1 114 ? -3.479 3.235 -11.272 1.00 95.56 114 SER A O 1
ATOM 946 N N . LYS A 1 115 ? -2.906 2.844 -13.409 1.00 94.81 115 LYS A N 1
ATOM 947 C CA . LYS A 1 115 ? -3.360 1.443 -13.429 1.00 94.81 115 LYS A CA 1
ATOM 948 C C . LYS A 1 115 ? -2.518 0.569 -12.501 1.00 94.81 115 LYS A C 1
ATOM 950 O O . LYS A 1 115 ? -3.074 -0.238 -11.758 1.00 94.81 115 LYS A O 1
ATOM 955 N N . ARG A 1 116 ? -1.190 0.749 -12.508 1.00 94.69 116 ARG A N 1
ATOM 956 C CA . ARG A 1 116 ? -0.280 0.032 -11.600 1.00 94.69 116 ARG A CA 1
ATOM 957 C C . ARG A 1 116 ? -0.576 0.364 -10.139 1.00 94.69 116 ARG A C 1
ATOM 959 O O . ARG A 1 116 ? -0.680 -0.548 -9.322 1.00 94.69 116 ARG A O 1
ATOM 966 N N . ILE A 1 117 ? -0.790 1.642 -9.821 1.00 96.50 117 ILE A N 1
ATOM 967 C CA . ILE A 1 117 ? -1.178 2.072 -8.472 1.00 96.50 117 ILE A CA 1
ATOM 968 C C . ILE A 1 117 ? -2.506 1.438 -8.064 1.00 96.50 117 ILE A C 1
ATOM 970 O O . ILE A 1 117 ? -2.582 0.860 -6.987 1.00 96.50 117 ILE A O 1
ATOM 974 N N . ILE A 1 118 ? -3.540 1.483 -8.908 1.00 96.50 118 ILE A N 1
ATOM 975 C CA . ILE A 1 118 ? -4.832 0.857 -8.589 1.00 96.50 118 ILE A CA 1
ATOM 976 C C . ILE A 1 118 ? -4.653 -0.634 -8.284 1.00 96.50 118 ILE A C 1
ATOM 978 O O . ILE A 1 118 ? -5.160 -1.104 -7.267 1.00 96.50 118 ILE A O 1
ATOM 982 N N . TYR A 1 119 ? -3.883 -1.352 -9.105 1.00 95.12 119 TYR A N 1
ATOM 983 C CA . TYR A 1 119 ? -3.601 -2.773 -8.897 1.00 95.12 119 TYR A CA 1
ATOM 984 C C . TYR A 1 119 ? -2.872 -3.048 -7.573 1.00 95.12 119 TYR A C 1
ATOM 986 O O . TYR A 1 119 ? -3.160 -4.032 -6.890 1.00 95.12 119 TYR A O 1
ATOM 994 N N . LEU A 1 120 ? -1.935 -2.178 -7.186 1.00 96.69 120 LEU A N 1
ATOM 995 C CA . LEU A 1 120 ? -1.263 -2.239 -5.887 1.00 96.69 120 LEU A CA 1
ATOM 996 C C . LEU A 1 120 ? -2.234 -2.016 -4.725 1.00 96.69 120 LEU A C 1
ATOM 998 O O . LEU A 1 120 ? -2.122 -2.678 -3.696 1.00 96.69 120 LEU A O 1
ATOM 1002 N N . LEU A 1 121 ? -3.161 -1.070 -4.875 1.00 97.69 121 LEU A N 1
ATOM 1003 C CA . LEU A 1 121 ? -4.114 -0.691 -3.836 1.00 97.69 121 LEU A CA 1
ATOM 1004 C C . LEU A 1 121 ? -5.203 -1.747 -3.610 1.00 97.69 121 LEU A C 1
ATOM 1006 O O . LEU A 1 121 ? -5.706 -1.852 -2.491 1.00 97.69 121 LEU A O 1
ATOM 1010 N N . SER A 1 122 ? -5.551 -2.536 -4.632 1.00 96.56 122 SER A N 1
ATOM 1011 C CA . SER A 1 122 ? -6.610 -3.553 -4.581 1.00 96.56 122 SER A CA 1
ATOM 1012 C C . SER A 1 122 ? -6.577 -4.450 -3.331 1.00 96.56 122 SER A C 1
ATOM 1014 O O . SER A 1 122 ? -7.569 -4.434 -2.604 1.00 96.56 122 SER A O 1
ATOM 1016 N N . PRO A 1 123 ? -5.478 -5.158 -2.989 1.00 96.25 123 PRO A N 1
ATOM 1017 C CA . PRO A 1 123 ? -5.447 -6.024 -1.804 1.00 96.25 123 PRO A CA 1
ATOM 1018 C C . PRO A 1 123 ? -5.635 -5.265 -0.482 1.00 96.25 123 PRO A C 1
ATOM 1020 O O . PRO A 1 123 ? -6.183 -5.813 0.472 1.00 96.25 123 PRO A O 1
ATOM 1023 N N . TYR A 1 124 ? -5.218 -3.997 -0.404 1.00 96.88 124 TYR A N 1
ATOM 1024 C CA . TYR A 1 124 ? -5.406 -3.171 0.793 1.00 96.88 124 TYR A CA 1
ATOM 1025 C C . TYR A 1 124 ? -6.873 -2.772 0.961 1.00 96.88 124 TYR A C 1
ATOM 1027 O O . TYR A 1 124 ? -7.412 -2.842 2.065 1.00 96.88 124 TYR A O 1
ATOM 1035 N N . LEU A 1 125 ? -7.521 -2.369 -0.134 1.00 95.81 125 LEU A N 1
ATOM 1036 C CA . LEU A 1 125 ? -8.937 -2.006 -0.142 1.00 95.81 125 LEU A CA 1
ATOM 1037 C C . LEU A 1 125 ? -9.834 -3.227 0.096 1.00 95.81 125 LEU A C 1
ATOM 1039 O O . LEU A 1 125 ? -10.787 -3.134 0.865 1.00 95.81 125 LEU A O 1
ATOM 1043 N N . GLU A 1 126 ? -9.507 -4.376 -0.493 1.00 94.00 126 GLU A N 1
ATOM 1044 C CA . GLU A 1 126 ? -10.190 -5.647 -0.232 1.00 94.00 126 GLU A CA 1
ATOM 1045 C C . GLU A 1 126 ? -10.072 -6.047 1.245 1.00 94.00 126 GLU A C 1
ATOM 1047 O O . GLU A 1 126 ? -11.056 -6.387 1.896 1.00 94.00 126 GLU A O 1
ATOM 1052 N N . TYR A 1 127 ? -8.881 -5.924 1.829 1.00 93.38 127 TYR A N 1
ATOM 1053 C CA . TYR A 1 127 ? -8.700 -6.216 3.246 1.00 93.38 127 TYR A CA 1
ATOM 1054 C C . TYR A 1 127 ? -9.515 -5.271 4.152 1.00 93.38 127 TYR A C 1
ATOM 1056 O O . TYR A 1 127 ? -10.116 -5.713 5.133 1.00 93.38 127 TYR A O 1
ATOM 1064 N N . ILE A 1 128 ? -9.587 -3.975 3.828 1.00 92.38 128 ILE A N 1
ATOM 1065 C CA . ILE A 1 128 ? -10.416 -3.009 4.572 1.00 92.38 128 ILE A CA 1
ATOM 1066 C C . ILE A 1 128 ? -11.910 -3.334 4.431 1.00 92.38 128 ILE A C 1
ATOM 1068 O O . ILE A 1 128 ? -12.645 -3.217 5.412 1.00 92.38 128 ILE A O 1
ATOM 1072 N N . SER A 1 129 ? -12.364 -3.745 3.243 1.00 90.50 129 SER A N 1
ATOM 1073 C CA . SER A 1 129 ? -13.782 -4.026 2.987 1.00 90.50 129 SER A CA 1
ATOM 1074 C C . SER A 1 129 ? -14.284 -5.239 3.770 1.00 90.50 129 SER A C 1
ATOM 1076 O O . SER A 1 129 ? -15.409 -5.228 4.267 1.00 90.50 129 SER A O 1
ATOM 1078 N N . ILE A 1 130 ? -13.436 -6.257 3.932 1.00 88.50 130 ILE A N 1
ATOM 1079 C CA . ILE A 1 130 ? -13.774 -7.490 4.650 1.00 88.50 130 ILE A CA 1
ATOM 1080 C C . ILE A 1 130 ? -13.704 -7.282 6.172 1.00 88.50 130 ILE A C 1
ATOM 1082 O O . ILE A 1 130 ? -14.521 -7.827 6.917 1.00 88.50 130 ILE A O 1
ATOM 1086 N N . PHE A 1 131 ? -12.751 -6.484 6.663 1.00 83.31 131 PHE A N 1
ATOM 1087 C CA . PHE A 1 131 ? -12.446 -6.397 8.093 1.00 83.31 131 PHE A CA 1
ATOM 1088 C C . PHE A 1 131 ? -12.616 -4.982 8.661 1.00 83.31 131 PHE A C 1
ATOM 1090 O O . PHE A 1 131 ? -11.653 -4.249 8.900 1.00 83.31 131 PHE A O 1
ATOM 1097 N N . SER A 1 132 ? -13.857 -4.643 9.006 1.00 65.00 132 SER A N 1
ATOM 1098 C CA . SER A 1 132 ? -14.258 -3.316 9.499 1.00 65.00 132 SER A CA 1
ATOM 1099 C C . SER A 1 132 ? -13.724 -2.912 10.884 1.00 65.00 132 SER A C 1
ATOM 1101 O O . SER A 1 132 ? -13.920 -1.776 11.304 1.00 65.00 132 SER A O 1
ATOM 1103 N N . LYS A 1 133 ? -13.038 -3.805 11.615 1.00 69.62 133 LYS A N 1
ATOM 1104 C CA . LYS A 1 133 ? -12.542 -3.564 12.989 1.00 69.62 133 LYS A CA 1
ATOM 1105 C C . LYS A 1 133 ? -11.037 -3.814 13.148 1.00 69.62 133 LYS A C 1
ATOM 1107 O O . LYS A 1 133 ? -10.595 -4.407 14.130 1.00 69.62 133 LYS A O 1
ATOM 1112 N N . ASN A 1 134 ? -10.235 -3.366 12.184 1.00 66.69 134 ASN A N 1
ATOM 1113 C CA . ASN A 1 134 ? -8.778 -3.536 12.195 1.00 66.69 134 ASN A CA 1
ATOM 1114 C C . ASN A 1 134 ? -8.026 -2.339 12.787 1.00 66.69 134 ASN A C 1
ATOM 1116 O O . ASN A 1 134 ? -7.280 -1.637 12.096 1.00 66.69 134 ASN A O 1
ATOM 1120 N N . TYR A 1 135 ? -8.189 -2.143 14.094 1.00 63.91 135 TYR A N 1
ATOM 1121 C CA . TYR A 1 135 ? -7.369 -1.209 14.862 1.00 63.91 135 TYR A CA 1
ATOM 1122 C C . TYR A 1 135 ? -5.915 -1.718 14.925 1.00 63.91 135 TYR A C 1
ATOM 1124 O O . TYR A 1 135 ? -5.666 -2.892 15.200 1.00 63.91 135 TYR A O 1
ATOM 1132 N N . GLY A 1 136 ? -4.936 -0.850 14.638 1.00 74.56 136 GLY A N 1
ATOM 1133 C CA . GLY A 1 136 ? -3.505 -1.187 14.727 1.00 74.56 136 GLY A CA 1
ATOM 1134 C C . GLY A 1 136 ? -2.780 -1.439 13.399 1.00 74.56 136 GLY A C 1
ATOM 1135 O O . GLY A 1 136 ? -1.681 -2.006 13.407 1.00 74.56 136 GLY A O 1
ATOM 1136 N N . LEU A 1 137 ? -3.362 -1.019 12.272 1.00 86.75 137 LEU A N 1
ATOM 1137 C CA . LEU A 1 137 ? -2.681 -0.918 10.971 1.00 86.75 137 LEU A CA 1
ATOM 1138 C C . LEU A 1 137 ? -2.432 0.544 10.556 1.00 86.75 137 LEU A C 1
ATOM 1140 O O . LEU A 1 137 ? -2.207 0.818 9.384 1.00 86.75 137 LEU A O 1
ATOM 1144 N N . ASN A 1 138 ? -2.412 1.480 11.513 1.00 86.75 138 ASN A N 1
ATOM 1145 C CA . ASN A 1 138 ? -2.259 2.922 11.267 1.00 86.75 138 ASN A CA 1
ATOM 1146 C C . ASN A 1 138 ? -1.044 3.261 10.391 1.00 86.75 138 ASN A C 1
ATOM 1148 O O . ASN A 1 138 ? -1.130 4.130 9.532 1.00 86.75 138 ASN A O 1
ATOM 1152 N N . MET A 1 139 ? 0.071 2.541 10.556 1.00 88.19 139 MET A N 1
ATOM 1153 C CA . MET A 1 139 ? 1.258 2.691 9.705 1.00 88.19 139 MET A CA 1
ATOM 1154 C C . MET A 1 139 ? 0.958 2.373 8.231 1.00 88.19 139 MET A C 1
ATOM 1156 O O . MET A 1 139 ? 1.394 3.101 7.345 1.00 88.19 139 MET A O 1
ATOM 1160 N N . ILE A 1 140 ? 0.184 1.318 7.966 1.00 91.06 140 ILE A N 1
ATOM 1161 C CA . ILE A 1 140 ? -0.245 0.948 6.612 1.00 91.06 140 ILE A CA 1
ATOM 1162 C C . ILE A 1 140 ? -1.255 1.970 6.096 1.00 91.06 140 ILE A C 1
ATOM 1164 O O . ILE A 1 140 ? -1.086 2.457 4.985 1.00 91.06 140 ILE A O 1
ATOM 1168 N N . TYR A 1 141 ? -2.257 2.347 6.897 1.00 92.56 141 TYR A N 1
ATOM 1169 C CA . TYR A 1 141 ? -3.268 3.327 6.487 1.00 92.56 141 TYR A CA 1
ATOM 1170 C C . TYR A 1 141 ? -2.647 4.689 6.164 1.00 92.56 141 TYR A C 1
ATOM 1172 O O . TYR A 1 141 ? -2.944 5.261 5.124 1.00 92.56 141 TYR A O 1
ATOM 1180 N N . SER A 1 142 ? -1.700 5.170 6.972 1.00 92.19 142 SER A N 1
ATOM 1181 C CA . SER A 1 142 ? -0.954 6.401 6.694 1.00 92.19 142 SER A CA 1
ATOM 1182 C C . SER A 1 142 ? -0.250 6.353 5.330 1.00 92.19 142 SER A C 1
ATOM 1184 O O . SER A 1 142 ? -0.342 7.301 4.549 1.00 92.19 142 SER A O 1
ATOM 1186 N N . ARG A 1 143 ? 0.415 5.236 4.992 1.00 94.06 143 ARG A N 1
ATOM 1187 C CA . ARG A 1 143 ? 1.044 5.061 3.670 1.00 94.06 143 ARG A CA 1
ATOM 1188 C C . ARG A 1 143 ? 0.019 4.910 2.550 1.00 94.06 143 ARG A C 1
ATOM 1190 O O . ARG A 1 143 ? 0.208 5.491 1.487 1.00 94.06 143 ARG A O 1
ATOM 1197 N N . LEU A 1 144 ? -1.083 4.215 2.807 1.00 96.12 144 LEU A N 1
ATOM 1198 C CA . LEU A 1 144 ? -2.186 4.038 1.867 1.00 96.12 144 LEU A CA 1
ATOM 1199 C C . LEU A 1 144 ? -2.775 5.393 1.460 1.00 96.12 144 LEU A C 1
ATOM 1201 O O . LEU A 1 144 ? -2.924 5.660 0.272 1.00 96.12 144 LEU A O 1
ATOM 1205 N N . ILE A 1 145 ? -3.023 6.281 2.428 1.00 96.19 145 ILE A N 1
ATOM 1206 C CA . ILE A 1 145 ? -3.504 7.643 2.168 1.00 96.19 145 ILE A CA 1
ATOM 1207 C C . ILE A 1 145 ? -2.514 8.434 1.305 1.00 96.19 145 ILE A C 1
ATOM 1209 O O . ILE A 1 145 ? -2.942 9.150 0.405 1.00 96.19 145 ILE A O 1
ATOM 1213 N N . LYS A 1 146 ? -1.199 8.286 1.512 1.00 94.25 146 LYS A N 1
ATOM 1214 C CA . LYS A 1 146 ? -0.194 8.949 0.659 1.00 94.25 146 LYS A CA 1
ATOM 1215 C C . LYS A 1 146 ? -0.225 8.443 -0.784 1.00 94.25 146 LYS A C 1
ATOM 1217 O O . LYS A 1 146 ? -0.108 9.247 -1.704 1.00 94.25 146 LYS A O 1
ATOM 1222 N N . VAL A 1 147 ? -0.400 7.137 -0.987 1.00 96.31 147 VAL A N 1
ATOM 1223 C CA . VAL A 1 147 ? -0.541 6.555 -2.333 1.00 96.31 147 VAL A CA 1
ATOM 1224 C C . VAL A 1 147 ? -1.838 7.025 -2.997 1.00 96.31 147 VAL A C 1
ATOM 1226 O O . VAL A 1 147 ? -1.830 7.373 -4.173 1.00 96.31 147 VAL A O 1
ATOM 1229 N N . LEU A 1 148 ? -2.937 7.106 -2.244 1.00 97.19 148 LEU A N 1
ATOM 1230 C CA . LEU A 1 148 ? -4.212 7.646 -2.725 1.00 97.19 148 LEU A CA 1
ATOM 1231 C C . LEU A 1 148 ? -4.113 9.129 -3.100 1.00 97.19 148 LEU A C 1
ATOM 1233 O O . LEU A 1 148 ? -4.628 9.525 -4.142 1.00 97.19 148 LEU A O 1
ATOM 1237 N N . ALA A 1 149 ? -3.430 9.937 -2.285 1.00 95.38 149 ALA A N 1
ATOM 1238 C CA . ALA A 1 149 ? -3.180 11.343 -2.585 1.00 95.38 149 ALA A CA 1
ATOM 1239 C C . ALA A 1 149 ? -2.368 11.503 -3.874 1.00 95.38 149 ALA A C 1
ATOM 1241 O O . ALA A 1 149 ? -2.722 12.319 -4.719 1.00 95.38 149 ALA A O 1
ATOM 1242 N N . PHE A 1 150 ? -1.342 10.669 -4.057 1.00 95.75 150 PHE A N 1
ATOM 1243 C CA . PHE A 1 150 ? -0.563 10.653 -5.290 1.00 95.75 150 PHE A CA 1
ATOM 1244 C C . PHE A 1 150 ? -1.401 10.233 -6.504 1.00 95.75 150 PHE A C 1
ATOM 1246 O O . PHE A 1 150 ? -1.316 10.880 -7.539 1.00 95.75 150 PHE A O 1
ATOM 1253 N N . LEU A 1 151 ? -2.264 9.214 -6.381 1.00 96.56 151 LEU A N 1
ATOM 1254 C CA . LEU A 1 151 ? -3.185 8.831 -7.460 1.00 96.56 151 LEU A CA 1
ATOM 1255 C C . LEU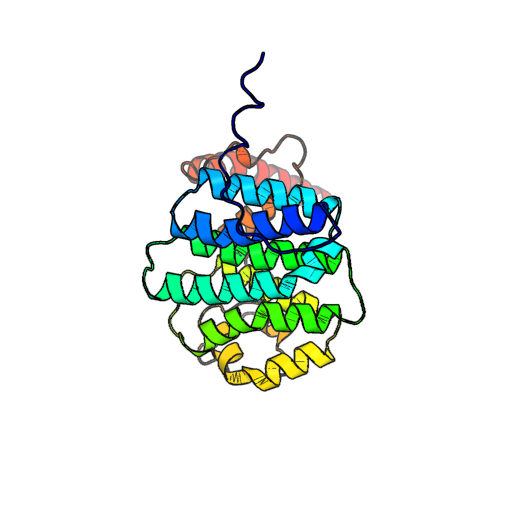 A 1 151 ? -4.114 9.990 -7.851 1.00 96.56 151 LEU A C 1
ATOM 1257 O O . LEU A 1 151 ? -4.319 10.229 -9.038 1.00 96.56 151 LEU A O 1
ATOM 1261 N N . ASN A 1 152 ? -4.652 10.713 -6.865 1.00 95.62 152 ASN A N 1
ATOM 1262 C CA . ASN A 1 152 ? -5.493 11.884 -7.100 1.00 95.62 152 ASN A CA 1
ATOM 1263 C C . ASN A 1 152 ? -4.731 13.022 -7.800 1.00 95.62 152 ASN A C 1
ATOM 1265 O O . ASN A 1 152 ? -5.293 13.681 -8.667 1.00 95.62 152 ASN A O 1
ATOM 1269 N N . GLU A 1 153 ? -3.461 13.232 -7.444 1.00 94.19 153 GLU A N 1
ATOM 1270 C CA . GLU A 1 153 ? -2.587 14.246 -8.047 1.00 94.19 153 GLU A CA 1
ATOM 1271 C C . GLU A 1 153 ? -2.281 13.945 -9.521 1.00 94.19 153 GLU A C 1
ATOM 1273 O O . GLU A 1 153 ? -2.390 14.831 -10.364 1.00 94.19 153 GLU A O 1
ATOM 1278 N N . ILE A 1 154 ? -1.933 12.697 -9.849 1.00 94.69 154 ILE A N 1
ATOM 1279 C CA . ILE A 1 154 ? -1.534 12.335 -11.217 1.00 94.69 154 ILE A CA 1
ATOM 1280 C C . ILE A 1 154 ? -2.721 12.039 -12.140 1.00 94.69 154 ILE A C 1
ATOM 1282 O O . ILE A 1 154 ? -2.610 12.194 -13.354 1.00 94.69 154 ILE A O 1
ATOM 1286 N N . ASN A 1 155 ? -3.836 11.536 -11.599 1.00 95.62 155 ASN A N 1
ATOM 1287 C CA . ASN A 1 155 ? -4.998 11.123 -12.381 1.00 95.62 155 ASN A CA 1
ATOM 1288 C C . ASN A 1 155 ? -6.267 11.122 -11.523 1.00 95.62 155 ASN A C 1
ATOM 1290 O O . ASN A 1 155 ? -6.777 10.085 -11.085 1.00 95.62 155 ASN A O 1
ATOM 1294 N N . GLU A 1 156 ? -6.808 12.320 -11.331 1.00 95.38 156 GLU A N 1
ATOM 1295 C CA . GLU A 1 156 ? -8.027 12.552 -10.564 1.00 95.38 156 GLU A CA 1
ATOM 1296 C C . GLU A 1 156 ? -9.220 11.713 -11.062 1.00 95.38 156 GLU A C 1
ATOM 1298 O O . GLU A 1 156 ? -10.019 11.227 -10.263 1.00 95.38 156 GLU A O 1
ATOM 1303 N N . LYS A 1 157 ? -9.347 11.484 -12.376 1.00 96.06 157 LYS A N 1
ATOM 1304 C CA . LYS A 1 157 ? -10.456 10.701 -12.945 1.00 96.06 157 LYS A CA 1
ATOM 1305 C C . LYS A 1 157 ? -10.422 9.245 -12.474 1.00 96.06 157 LYS A C 1
ATOM 1307 O O . LYS A 1 157 ? -11.451 8.713 -12.055 1.00 96.06 157 LYS A O 1
ATOM 1312 N N . GLU A 1 158 ? -9.252 8.614 -12.526 1.00 96.19 158 GLU A N 1
ATOM 1313 C CA . GLU A 1 158 ? -9.056 7.245 -12.040 1.00 96.19 158 GLU A CA 1
ATOM 1314 C C . GLU A 1 158 ? -9.232 7.155 -10.522 1.00 96.19 158 GLU A C 1
ATOM 1316 O O . GLU A 1 158 ? -9.891 6.238 -10.029 1.00 96.19 158 GLU A O 1
ATOM 1321 N N . PHE A 1 159 ? -8.742 8.149 -9.775 1.00 96.94 159 PHE A N 1
ATOM 1322 C CA . PHE A 1 159 ? -9.011 8.255 -8.342 1.00 96.94 159 PHE A CA 1
ATOM 1323 C C . PHE A 1 159 ? -10.518 8.323 -8.046 1.00 96.94 159 PHE A C 1
ATOM 1325 O O . PHE A 1 159 ? -11.024 7.568 -7.214 1.00 96.94 159 PHE A O 1
ATOM 1332 N N . ILE A 1 160 ? -11.265 9.172 -8.761 1.00 95.94 160 ILE A N 1
ATOM 1333 C CA . ILE A 1 160 ? -12.716 9.304 -8.584 1.00 95.94 160 ILE A CA 1
ATOM 1334 C C . ILE A 1 160 ? -13.435 7.987 -8.872 1.00 95.94 160 ILE A C 1
ATOM 1336 O O . ILE A 1 160 ? -14.338 7.603 -8.123 1.00 95.94 160 ILE A O 1
ATOM 1340 N N . ASN A 1 161 ? -13.037 7.282 -9.931 1.00 96.31 161 ASN A N 1
ATOM 1341 C CA . ASN A 1 161 ? -13.589 5.972 -10.257 1.00 96.31 161 ASN A CA 1
ATOM 1342 C C . ASN A 1 161 ? -13.286 4.948 -9.157 1.00 96.31 161 ASN A C 1
ATOM 1344 O O . ASN A 1 161 ? -14.200 4.251 -8.714 1.00 96.31 161 ASN A O 1
ATOM 1348 N N . LEU A 1 162 ? -12.048 4.905 -8.654 1.00 96.75 162 LEU A N 1
ATOM 1349 C CA . LEU A 1 162 ? -11.648 4.021 -7.559 1.00 96.75 162 LEU A CA 1
ATOM 1350 C C . LEU A 1 162 ? -12.508 4.244 -6.308 1.00 96.75 162 LEU A C 1
ATOM 1352 O O . LEU A 1 162 ? -12.990 3.274 -5.718 1.00 96.75 162 LEU A O 1
ATOM 1356 N N . VAL A 1 163 ? -12.735 5.508 -5.929 1.00 96.00 163 VAL A N 1
ATOM 1357 C CA . VAL A 1 163 ? -13.572 5.869 -4.775 1.00 96.00 163 VAL A CA 1
ATOM 1358 C C . VAL A 1 163 ? -15.026 5.459 -4.992 1.00 96.00 163 VAL A C 1
ATOM 1360 O O . VAL A 1 163 ? -15.621 4.863 -4.097 1.00 96.00 163 VAL A O 1
ATOM 1363 N N . LYS A 1 164 ? -15.601 5.719 -6.174 1.00 93.81 164 LYS A N 1
ATOM 1364 C CA . LYS A 1 164 ? -16.986 5.326 -6.491 1.00 93.81 164 LYS A CA 1
ATOM 1365 C C . LYS A 1 164 ? -17.182 3.811 -6.428 1.00 93.81 164 LYS A C 1
ATOM 1367 O O . LYS A 1 164 ? -18.158 3.357 -5.839 1.00 93.81 164 LYS A O 1
ATOM 1372 N N . MET A 1 165 ? -16.247 3.041 -6.983 1.00 94.50 165 MET A N 1
ATOM 1373 C CA . MET A 1 165 ? -16.317 1.575 -6.995 1.00 94.50 165 MET A CA 1
ATOM 1374 C C . MET A 1 165 ? -16.134 0.956 -5.605 1.00 94.50 165 MET A C 1
ATOM 1376 O O . MET A 1 165 ? -16.654 -0.123 -5.343 1.00 94.50 165 MET A O 1
ATOM 1380 N N . ASN A 1 166 ? -15.427 1.642 -4.702 1.00 94.44 166 ASN A N 1
ATOM 1381 C CA . ASN A 1 166 ? -15.108 1.152 -3.360 1.00 94.44 166 ASN A CA 1
ATOM 1382 C C . ASN A 1 166 ? -15.729 2.030 -2.259 1.00 94.44 166 ASN A C 1
ATOM 1384 O O . ASN A 1 166 ? -15.155 2.170 -1.179 1.00 94.44 166 ASN A O 1
ATOM 1388 N N . TYR A 1 167 ? -16.891 2.643 -2.513 1.00 92.19 167 TYR A N 1
ATOM 1389 C CA . TYR A 1 167 ? -17.474 3.658 -1.624 1.00 92.19 167 TYR A CA 1
ATOM 1390 C C . TYR A 1 167 ? -17.619 3.177 -0.168 1.00 92.19 167 TYR A C 1
ATOM 1392 O O . TYR A 1 167 ? -17.205 3.867 0.763 1.00 92.19 167 TYR A O 1
ATOM 1400 N N . SER A 1 168 ? -18.146 1.967 0.046 1.00 90.62 168 SER A N 1
ATOM 1401 C CA . SER A 1 168 ? -18.297 1.367 1.383 1.00 90.62 168 SER A CA 1
ATOM 1402 C C . SER A 1 168 ? -16.954 1.101 2.076 1.00 90.62 168 SER A C 1
ATOM 1404 O O . SER A 1 168 ? -16.829 1.286 3.290 1.00 90.62 168 SER A O 1
ATOM 1406 N N . THR A 1 169 ? -15.928 0.723 1.314 1.00 92.94 169 THR A N 1
ATOM 1407 C CA . THR A 1 169 ? -14.559 0.539 1.809 1.00 92.94 169 THR A CA 1
ATOM 1408 C C . THR A 1 169 ? -13.956 1.861 2.266 1.00 92.94 169 THR A C 1
ATOM 1410 O O . THR A 1 169 ? -13.366 1.916 3.341 1.00 92.94 169 THR A O 1
ATOM 1413 N N . PHE A 1 170 ? -14.136 2.944 1.504 1.00 93.62 170 PHE A N 1
ATOM 1414 C CA . PHE A 1 170 ? -13.677 4.273 1.916 1.00 93.62 170 PHE A CA 1
ATOM 1415 C C . PHE A 1 170 ? -14.427 4.782 3.149 1.00 93.62 170 PHE A C 1
ATOM 1417 O O . PHE A 1 170 ? -13.792 5.335 4.042 1.00 93.62 170 PHE A O 1
ATOM 1424 N N . ALA A 1 171 ? -15.735 4.530 3.259 1.00 90.56 171 ALA A N 1
ATOM 1425 C CA . ALA A 1 171 ? -16.486 4.829 4.480 1.00 90.56 171 ALA A CA 1
ATOM 1426 C C . ALA A 1 171 ? -15.911 4.079 5.698 1.00 90.56 171 ALA A C 1
ATOM 1428 O O . ALA A 1 171 ? -15.699 4.672 6.752 1.00 90.56 171 ALA A O 1
ATOM 1429 N N . THR A 1 172 ? -15.563 2.802 5.524 1.00 90.12 172 THR A N 1
ATOM 1430 C CA . THR A 1 172 ? -14.907 1.996 6.566 1.00 90.12 172 THR A CA 1
ATOM 1431 C C . THR A 1 172 ? -13.520 2.543 6.913 1.00 90.12 172 THR A C 1
ATOM 1433 O O . THR A 1 172 ? -13.186 2.657 8.089 1.00 90.12 172 THR A O 1
ATOM 1436 N N . LEU A 1 173 ? -12.723 2.934 5.912 1.00 91.31 173 LEU A N 1
ATOM 1437 C CA . LEU A 1 173 ? -11.400 3.531 6.108 1.00 91.31 173 LEU A CA 1
ATOM 1438 C C . LEU A 1 173 ? -11.476 4.847 6.897 1.00 91.31 173 LEU A C 1
ATOM 1440 O O . LEU A 1 173 ? -10.648 5.081 7.772 1.00 91.31 173 LEU A O 1
ATOM 1444 N N . ILE A 1 174 ? -12.481 5.679 6.619 1.00 89.56 174 ILE A N 1
ATOM 1445 C CA . ILE A 1 174 ? -12.752 6.911 7.369 1.00 89.56 174 ILE A CA 1
ATOM 1446 C C . ILE A 1 174 ? -13.068 6.595 8.835 1.00 89.56 174 ILE A C 1
ATOM 1448 O O . ILE A 1 174 ? -12.535 7.256 9.723 1.00 89.56 174 ILE A O 1
ATOM 1452 N N . ASP A 1 175 ? -13.908 5.591 9.096 1.00 86.62 175 ASP A N 1
ATOM 1453 C CA . ASP A 1 175 ? -14.314 5.231 10.458 1.00 86.62 175 ASP A CA 1
ATOM 1454 C C . ASP A 1 175 ? -13.145 4.662 11.287 1.00 86.62 175 ASP A C 1
ATOM 1456 O O . ASP A 1 175 ? -13.028 4.962 12.478 1.00 86.62 175 ASP A O 1
ATOM 1460 N N . ILE A 1 176 ? -12.261 3.860 10.676 1.00 87.25 176 ILE A N 1
ATOM 1461 C CA . ILE A 1 176 ? -11.118 3.236 11.372 1.00 87.25 176 ILE A CA 1
ATOM 1462 C C . ILE A 1 176 ? -9.866 4.122 11.420 1.00 87.25 176 ILE A C 1
ATOM 1464 O O . ILE A 1 176 ? -9.029 3.945 12.304 1.00 87.25 176 ILE A O 1
ATOM 1468 N N . PHE A 1 177 ? -9.711 5.045 10.469 1.00 88.88 177 PHE A N 1
ATOM 1469 C CA . PHE A 1 177 ? -8.554 5.931 10.344 1.00 88.88 177 PHE A CA 1
ATOM 1470 C C . PHE A 1 177 ? -8.983 7.359 9.952 1.00 88.88 177 PHE A C 1
ATOM 1472 O O . PHE A 1 177 ? -8.622 7.853 8.877 1.00 88.88 177 PHE A O 1
ATOM 1479 N N . PRO A 1 178 ? -9.764 8.048 10.805 1.00 85.69 178 PRO A N 1
ATOM 1480 C CA . PRO A 1 178 ? -10.212 9.406 10.524 1.00 85.69 178 PRO A CA 1
ATOM 1481 C C . PRO A 1 178 ? -9.030 10.379 10.507 1.00 85.69 178 PRO A C 1
ATOM 1483 O O . PRO A 1 178 ? -8.048 10.208 11.228 1.00 85.69 178 PRO A O 1
ATOM 1486 N N . GLY A 1 179 ? -9.134 11.445 9.715 1.00 84.50 179 GLY A N 1
ATOM 1487 C CA . GLY A 1 179 ? -8.133 12.506 9.720 1.00 84.50 179 GLY A CA 1
ATOM 1488 C C . GLY A 1 179 ? -8.402 13.619 8.707 1.00 84.50 179 GLY A C 1
ATOM 1489 O O . GLY A 1 179 ? -9.362 13.542 7.937 1.00 84.50 179 GLY A O 1
ATOM 1490 N N . PRO A 1 180 ? -7.534 14.647 8.661 1.00 84.69 180 PRO A N 1
ATOM 1491 C CA . PRO A 1 180 ? -7.666 15.780 7.735 1.00 84.69 180 PRO A CA 1
ATOM 1492 C C . PRO A 1 180 ? -7.664 15.368 6.258 1.00 84.69 180 PRO A C 1
ATOM 1494 O O . PRO A 1 180 ? -8.262 16.031 5.410 1.00 84.69 180 PRO A O 1
ATOM 1497 N N . TRP A 1 181 ? -7.027 14.232 5.955 1.00 88.31 181 TRP A N 1
ATOM 1498 C CA . TRP A 1 181 ? -6.974 13.653 4.617 1.00 88.31 181 TRP A CA 1
ATOM 1499 C C . TRP A 1 181 ? -8.363 13.405 4.02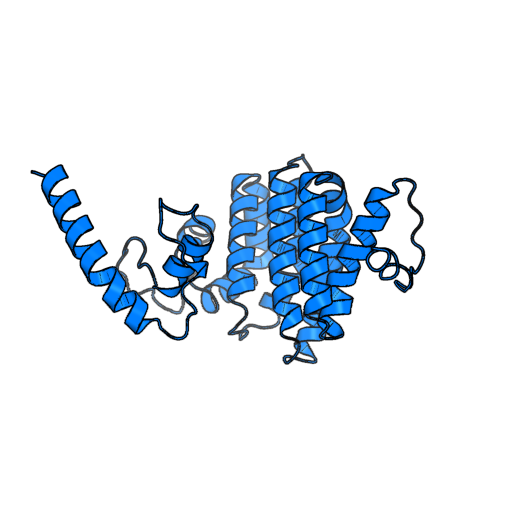0 1.00 88.31 181 TRP A C 1
ATOM 1501 O O . TRP A 1 181 ? -8.508 13.461 2.803 1.00 88.31 181 TRP A O 1
ATOM 1511 N N . VAL A 1 182 ? -9.387 13.168 4.850 1.00 88.56 182 VAL A N 1
ATOM 1512 C CA . VAL A 1 182 ? -10.747 12.910 4.367 1.00 88.56 182 VAL A CA 1
ATOM 1513 C C . VAL A 1 182 ? -11.312 14.144 3.676 1.00 88.56 182 VAL A C 1
ATOM 1515 O O . VAL A 1 182 ? -11.842 14.043 2.576 1.00 88.56 182 VAL A O 1
ATOM 1518 N N . GLN A 1 183 ? -11.162 15.326 4.275 1.00 86.44 183 GLN A N 1
ATOM 1519 C CA . GLN A 1 183 ? -11.594 16.564 3.631 1.00 86.44 183 GLN A CA 1
ATOM 1520 C C . GLN A 1 183 ? -10.739 16.853 2.392 1.00 86.44 183 GLN A C 1
ATOM 1522 O O . GLN A 1 183 ? -11.268 17.205 1.342 1.00 86.44 183 GLN A O 1
ATOM 1527 N N . HIS A 1 184 ? -9.426 16.650 2.485 1.00 86.88 184 HIS A N 1
ATOM 1528 C CA . HIS A 1 184 ? -8.521 16.904 1.368 1.00 86.88 184 HIS A CA 1
ATOM 1529 C C . HIS A 1 184 ? -8.847 16.040 0.134 1.00 86.88 184 HIS A C 1
ATOM 1531 O O . HIS A 1 184 ? -9.022 16.576 -0.957 1.00 86.88 184 HIS A O 1
ATOM 1537 N N . LEU A 1 185 ? -9.003 14.725 0.311 1.00 90.94 185 LEU A N 1
ATOM 1538 C CA . LEU A 1 185 ? -9.168 13.773 -0.792 1.00 90.94 185 LEU A CA 1
ATOM 1539 C C . LEU A 1 185 ? -10.629 13.475 -1.142 1.00 90.94 185 LEU A C 1
ATOM 1541 O O . LEU A 1 185 ? -10.939 13.194 -2.295 1.00 90.94 185 LEU A O 1
ATOM 1545 N N . LEU A 1 186 ? -11.537 13.504 -0.165 1.00 91.12 186 LEU A N 1
ATOM 1546 C CA . LEU A 1 186 ? -12.884 12.944 -0.311 1.00 91.12 186 LEU A CA 1
ATOM 1547 C C . LEU A 1 186 ? -14.021 13.973 -0.204 1.00 91.12 186 LEU A C 1
ATOM 1549 O O . LEU A 1 186 ? -15.190 13.580 -0.214 1.00 91.12 186 LEU A O 1
ATOM 1553 N N . HIS A 1 187 ? -13.723 15.279 -0.172 1.00 85.38 187 HIS A N 1
ATOM 1554 C CA . HIS A 1 187 ? -14.748 16.335 -0.100 1.00 85.38 187 HIS A CA 1
ATOM 1555 C C . HIS A 1 187 ? -15.810 16.245 -1.211 1.00 85.38 187 HIS A C 1
ATOM 1557 O O . HIS A 1 187 ? -16.955 16.622 -0.986 1.00 85.38 187 HIS A O 1
ATOM 1563 N N . LYS A 1 188 ? -15.465 15.703 -2.388 1.00 87.00 188 LYS A N 1
ATOM 1564 C CA . LYS A 1 188 ? -16.374 15.581 -3.544 1.00 87.00 188 LYS A CA 1
ATOM 1565 C C . LYS A 1 188 ? -17.419 14.461 -3.424 1.00 87.00 188 LYS A C 1
ATOM 1567 O O . LYS A 1 188 ? -18.327 14.402 -4.248 1.00 87.00 188 LYS A O 1
ATOM 1572 N N . PHE A 1 189 ? -17.309 13.566 -2.438 1.00 87.06 189 PHE A N 1
ATOM 1573 C CA . PHE A 1 189 ? -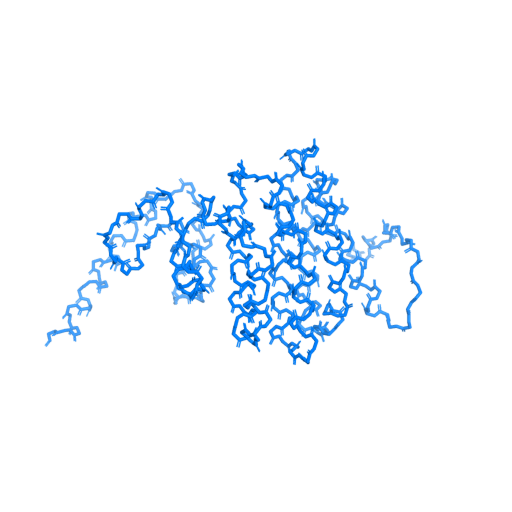18.119 12.335 -2.365 1.00 87.06 189 PHE A CA 1
ATOM 1574 C C . PHE A 1 189 ? -19.187 12.334 -1.267 1.00 87.06 189 PHE A C 1
ATOM 1576 O O . PHE A 1 189 ? -19.852 11.317 -1.072 1.00 87.06 189 PHE A O 1
ATOM 1583 N N . ASN A 1 190 ? -19.372 13.450 -0.553 1.00 81.19 190 ASN A N 1
ATOM 1584 C CA . ASN A 1 190 ? -20.418 13.609 0.466 1.00 81.19 190 ASN A CA 1
ATOM 1585 C C . ASN A 1 190 ? -20.478 12.452 1.488 1.00 81.19 190 ASN A C 1
ATOM 1587 O O . ASN A 1 190 ? -21.562 11.980 1.842 1.00 81.19 190 ASN A O 1
ATOM 1591 N N . PHE A 1 191 ? -19.323 11.962 1.955 1.00 78.62 191 PHE A N 1
ATOM 1592 C CA . PHE A 1 191 ? -19.285 10.937 3.000 1.00 78.62 191 PHE A CA 1
ATOM 1593 C C . PHE A 1 191 ? -19.976 11.445 4.275 1.00 78.62 191 PHE A C 1
ATOM 1595 O O . PHE A 1 191 ? -19.653 12.514 4.793 1.00 78.62 191 PHE A O 1
ATOM 1602 N N . LYS A 1 192 ? -20.940 10.672 4.790 1.00 66.06 192 LYS A N 1
ATOM 1603 C CA . LYS A 1 192 ? -21.619 10.959 6.061 1.00 66.06 192 LYS A CA 1
ATOM 1604 C C . LYS A 1 192 ? -20.819 10.350 7.211 1.00 66.06 192 LYS A C 1
ATOM 1606 O O . LYS A 1 192 ? -20.752 9.131 7.332 1.00 66.06 192 LYS A O 1
ATOM 1611 N N . PHE A 1 193 ? -20.251 11.188 8.073 1.00 60.41 193 PHE A N 1
ATOM 1612 C CA . PHE A 1 193 ? -19.540 10.734 9.268 1.00 60.41 193 PHE A CA 1
ATOM 1613 C C . PHE A 1 193 ? -20.534 10.342 10.370 1.00 60.41 193 PHE A C 1
ATOM 1615 O O . PHE A 1 193 ? -21.369 11.157 10.763 1.00 60.41 193 PHE A O 1
ATOM 1622 N N . LYS A 1 194 ? -20.438 9.114 10.901 1.00 52.50 194 LYS A N 1
ATOM 1623 C CA . LYS A 1 194 ? -21.193 8.720 12.110 1.00 52.50 194 LYS A CA 1
ATOM 1624 C C . LYS A 1 194 ? -20.658 9.421 13.355 1.00 52.50 194 LYS A C 1
ATOM 1626 O O . LYS A 1 194 ? -21.429 9.842 14.213 1.00 52.50 194 LYS A O 1
ATOM 1631 N N . ASN A 1 195 ? -19.345 9.607 13.410 1.00 44.78 195 ASN A N 1
ATOM 1632 C CA . ASN A 1 195 ? -18.707 10.426 14.422 1.00 44.78 195 ASN A CA 1
ATOM 1633 C C . ASN A 1 195 ? -18.689 11.854 13.894 1.00 44.78 195 ASN A C 1
ATOM 1635 O O . ASN A 1 195 ? -17.892 12.171 13.014 1.00 44.78 195 ASN A O 1
ATOM 1639 N N . LYS A 1 196 ? -19.582 12.711 14.402 1.00 36.38 196 LYS A N 1
ATOM 1640 C CA . LYS A 1 196 ? -19.434 14.160 14.243 1.00 36.38 196 LYS A CA 1
ATOM 1641 C C . LYS A 1 196 ? -18.014 14.500 14.695 1.00 36.38 196 LYS A C 1
ATOM 1643 O O . LYS A 1 196 ? -17.735 14.485 15.890 1.00 36.38 196 LYS A O 1
ATOM 1648 N N . LEU A 1 197 ? -17.109 14.739 13.741 1.00 42.03 197 LEU A N 1
ATOM 1649 C CA . LEU A 1 197 ? -15.860 15.443 13.992 1.00 42.03 197 LEU A CA 1
ATOM 1650 C C . LEU A 1 197 ? -16.285 16.683 14.761 1.00 42.03 197 LEU A C 1
ATOM 1652 O O . LEU A 1 197 ? -17.035 17.491 14.211 1.00 42.03 197 LEU A O 1
ATOM 1656 N N . ASN A 1 198 ? -15.922 16.760 16.044 1.00 34.19 198 ASN A N 1
ATOM 1657 C CA . ASN A 1 198 ? -16.171 17.942 16.848 1.00 34.19 198 ASN A CA 1
ATOM 1658 C C . ASN A 1 198 ? -15.742 19.132 16.002 1.00 34.19 198 ASN A C 1
ATOM 1660 O O . ASN A 1 198 ? -14.576 19.261 15.626 1.00 34.19 198 ASN A O 1
ATOM 1664 N N . SER A 1 199 ? -16.747 19.908 15.620 1.00 33.56 199 SER A N 1
ATOM 1665 C CA . SER A 1 199 ? -16.678 21.059 14.752 1.00 33.56 199 SER A CA 1
ATOM 1666 C C . SER A 1 199 ? -15.817 22.101 15.437 1.00 33.56 199 SER A C 1
ATOM 1668 O O . SER A 1 199 ? -16.318 22.920 16.190 1.00 33.56 199 SER A O 1
ATOM 1670 N N . ASN A 1 200 ? -14.517 21.998 15.218 1.00 26.33 200 ASN A N 1
ATOM 1671 C CA . ASN A 1 200 ? -13.534 23.046 15.377 1.00 26.33 200 ASN A CA 1
ATOM 1672 C C . ASN A 1 200 ? -12.480 22.725 14.326 1.00 26.33 200 ASN A C 1
ATOM 1674 O O . ASN A 1 200 ? -11.678 21.809 14.509 1.00 26.33 200 ASN A O 1
ATOM 1678 N N . GLY A 1 201 ? -12.536 23.443 13.203 1.00 28.30 201 GLY A N 1
ATOM 1679 C CA . GLY A 1 201 ? -11.512 23.442 12.163 1.00 28.30 201 GLY A CA 1
ATOM 1680 C C . GLY A 1 201 ? -10.185 23.968 12.705 1.00 28.30 201 GLY A C 1
ATOM 1681 O O . GLY A 1 201 ? -9.754 25.063 12.364 1.00 28.30 201 GLY A O 1
ATOM 1682 N N . GLY A 1 202 ? -9.549 23.199 13.583 1.00 26.81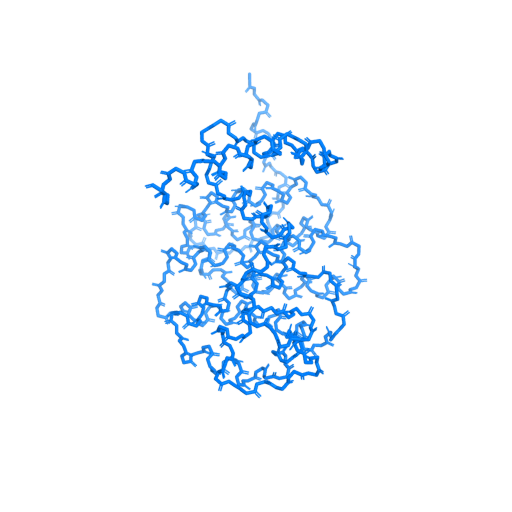 202 GLY A N 1
ATOM 1683 C CA . GLY A 1 202 ? -8.194 23.445 14.028 1.00 26.81 202 GLY A CA 1
ATOM 1684 C C . GLY A 1 202 ? -7.242 22.976 12.942 1.00 26.81 202 GLY A C 1
ATOM 1685 O O . GLY A 1 202 ? -7.126 21.771 12.714 1.00 26.81 202 GLY A O 1
ATOM 1686 N N . MET A 1 203 ? -6.566 23.932 12.295 1.00 32.72 203 MET A N 1
ATOM 1687 C CA . MET A 1 203 ? -5.257 23.716 11.667 1.00 32.72 203 MET A CA 1
ATOM 1688 C C . MET A 1 203 ? -4.472 22.696 12.489 1.00 32.72 203 MET A C 1
ATOM 1690 O O . MET A 1 203 ? -4.418 22.862 13.706 1.00 32.72 203 MET A O 1
ATOM 1694 N N . PHE A 1 204 ? -3.922 21.666 11.832 1.00 32.28 204 PHE A N 1
ATOM 1695 C CA . PHE A 1 204 ? -2.902 20.753 12.361 1.00 32.28 204 PHE A CA 1
ATOM 1696 C C . PHE A 1 204 ? -2.785 20.784 13.892 1.00 32.28 204 PHE A C 1
ATOM 1698 O O . PHE A 1 204 ? -1.947 21.493 14.449 1.00 32.28 204 PHE A O 1
ATOM 1705 N N . LYS A 1 205 ? -3.611 20.013 14.608 1.00 34.84 205 LYS A N 1
ATOM 1706 C CA . LYS A 1 205 ? -3.155 19.589 15.929 1.00 34.84 205 LYS A CA 1
ATOM 1707 C C . LYS A 1 205 ? -2.056 18.578 15.670 1.00 34.84 205 LYS A C 1
ATOM 1709 O O . LYS A 1 205 ? -2.349 17.415 15.426 1.00 34.84 205 LYS A O 1
ATOM 1714 N N . ASP A 1 206 ? -0.827 19.088 15.654 1.00 37.06 206 ASP A N 1
ATOM 1715 C CA . ASP A 1 206 ? 0.398 18.360 15.955 1.00 37.06 206 ASP A CA 1
ATOM 1716 C C . ASP A 1 206 ? 0.094 17.406 17.112 1.00 37.06 206 ASP A C 1
ATOM 1718 O O . ASP A 1 206 ? 0.077 17.789 18.286 1.00 37.06 206 ASP A O 1
ATOM 1722 N N . ILE A 1 207 ? -0.246 16.164 16.787 1.00 43.22 207 ILE A N 1
ATOM 1723 C CA . ILE A 1 207 ? -0.173 15.110 17.777 1.00 43.22 207 ILE A CA 1
ATOM 1724 C C . ILE A 1 207 ? 1.320 14.823 17.883 1.00 43.22 207 ILE A C 1
ATOM 1726 O O . ILE A 1 207 ? 1.988 14.650 16.865 1.00 43.22 207 ILE A O 1
ATOM 1730 N N . PHE A 1 208 ? 1.855 14.833 19.102 1.00 47.25 208 PHE A N 1
ATOM 1731 C CA . PHE A 1 208 ? 3.288 14.681 19.350 1.00 47.25 208 PHE A CA 1
ATOM 1732 C C . PHE A 1 208 ? 3.887 13.477 18.604 1.00 47.25 208 PHE A C 1
ATOM 1734 O O . PHE A 1 208 ? 5.001 13.578 18.097 1.00 47.25 208 PHE A O 1
ATOM 1741 N N . GLU A 1 209 ? 3.151 12.366 18.470 1.00 49.00 209 GLU A N 1
ATOM 1742 C CA . GLU A 1 209 ? 3.594 11.211 17.684 1.00 49.00 209 GLU A CA 1
ATOM 1743 C C . GLU A 1 209 ? 3.798 11.520 16.190 1.00 49.00 209 GLU A C 1
ATOM 1745 O O . GLU A 1 209 ? 4.783 11.059 15.610 1.00 49.00 209 GLU A O 1
ATOM 1750 N N . ASP A 1 210 ? 2.918 12.318 15.578 1.00 46.38 210 ASP A N 1
ATOM 1751 C CA . ASP A 1 210 ? 3.023 12.731 14.173 1.00 46.38 210 ASP A CA 1
ATOM 1752 C C . ASP A 1 210 ? 4.145 13.759 13.978 1.00 46.38 210 ASP A C 1
ATOM 1754 O O . ASP A 1 210 ? 4.905 13.658 13.013 1.00 46.38 210 ASP A O 1
ATOM 1758 N N . SER A 1 211 ? 4.321 14.697 14.919 1.00 48.91 211 SER A N 1
ATOM 1759 C CA . SER A 1 211 ? 5.446 15.644 14.897 1.00 48.91 211 SER A CA 1
ATOM 1760 C C . SER A 1 211 ? 6.782 14.912 15.027 1.00 48.91 211 SER A C 1
ATOM 1762 O O . SER A 1 211 ? 7.712 15.192 14.280 1.00 48.91 211 SER A O 1
ATOM 1764 N N . VAL A 1 212 ? 6.881 13.921 15.923 1.00 49.16 212 VAL A N 1
ATOM 1765 C CA . VAL A 1 212 ? 8.081 13.081 16.060 1.00 49.16 212 VAL A CA 1
ATOM 1766 C C . VAL A 1 212 ? 8.335 12.290 14.778 1.00 49.16 212 VAL A C 1
ATOM 1768 O O . VAL A 1 212 ? 9.475 12.240 14.320 1.00 49.16 212 VAL A O 1
ATOM 1771 N N . LEU A 1 213 ? 7.297 11.705 14.171 1.00 49.00 213 LEU A N 1
ATOM 1772 C CA . LEU A 1 213 ? 7.420 11.016 12.885 1.00 49.00 213 LEU A CA 1
ATOM 1773 C C . LEU A 1 213 ? 7.920 11.955 11.786 1.00 49.00 213 LEU A C 1
ATOM 1775 O O . LEU A 1 213 ? 8.828 11.568 11.060 1.00 49.00 213 LEU A O 1
ATOM 1779 N N . ASN A 1 214 ? 7.400 13.179 11.687 1.00 45.62 214 ASN A N 1
ATOM 1780 C CA . ASN A 1 214 ? 7.873 14.166 10.714 1.00 45.62 214 ASN A CA 1
ATOM 1781 C C . ASN A 1 214 ? 9.326 14.586 10.992 1.00 45.62 214 ASN A C 1
ATOM 1783 O O . ASN A 1 214 ? 10.150 14.542 10.080 1.00 45.62 214 ASN A O 1
ATOM 1787 N N . CYS A 1 215 ? 9.687 14.866 12.249 1.00 49.38 215 CYS A N 1
ATOM 1788 C CA . CYS A 1 215 ? 11.059 15.215 12.635 1.00 49.38 215 CYS A CA 1
ATOM 1789 C C . CYS A 1 215 ? 12.074 14.086 12.388 1.00 49.38 215 CYS A C 1
ATOM 1791 O O . CYS A 1 215 ? 13.257 14.361 12.210 1.00 49.38 215 CYS A O 1
ATOM 1793 N N . LEU A 1 216 ? 11.657 12.814 12.372 1.00 48.12 216 LEU A N 1
ATOM 1794 C CA . LEU A 1 216 ? 12.544 11.700 12.008 1.00 48.12 216 LEU A CA 1
ATOM 1795 C C . LEU A 1 216 ? 12.954 11.723 10.526 1.00 48.12 216 LEU A C 1
ATOM 1797 O O . LEU A 1 216 ? 13.963 11.101 10.179 1.00 48.12 216 LEU A O 1
ATOM 1801 N N . TYR A 1 217 ? 12.188 12.415 9.676 1.00 41.62 217 TYR A N 1
ATOM 1802 C CA . TYR A 1 217 ? 12.430 12.532 8.236 1.00 41.62 217 TYR A CA 1
ATOM 1803 C C . TYR A 1 217 ? 12.848 13.938 7.787 1.00 41.62 217 TYR A C 1
ATOM 1805 O O . TYR A 1 217 ? 13.241 14.098 6.632 1.00 41.62 217 TYR A O 1
ATOM 1813 N N . GLU A 1 218 ? 12.807 14.943 8.664 1.00 39.41 218 GLU A N 1
ATOM 1814 C CA . GLU A 1 218 ? 13.404 16.247 8.379 1.00 39.41 218 GLU A CA 1
ATOM 1815 C C . GLU A 1 218 ? 14.943 16.174 8.462 1.00 39.41 218 GLU A C 1
ATOM 1817 O O . GLU A 1 218 ? 15.495 15.473 9.319 1.00 39.41 218 GLU A O 1
ATOM 1822 N N . PRO A 1 219 ? 15.668 16.868 7.563 1.00 40.56 219 PRO A N 1
ATOM 1823 C CA . PRO A 1 219 ? 17.120 16.933 7.627 1.00 40.56 219 PRO A CA 1
ATOM 1824 C C . PRO A 1 219 ? 17.575 17.538 8.960 1.00 40.56 219 PRO A C 1
ATOM 1826 O O . PRO A 1 219 ? 16.931 18.428 9.510 1.00 40.56 219 PRO A O 1
ATOM 1829 N N . SER A 1 220 ? 18.705 17.054 9.482 1.00 44.16 220 SER A N 1
ATOM 1830 C CA . SER A 1 220 ? 19.272 17.506 10.756 1.00 44.16 220 SER A CA 1
ATOM 1831 C C . SER A 1 220 ? 19.422 19.029 10.787 1.00 44.16 220 SER A C 1
ATOM 1833 O O . SER A 1 220 ? 20.255 19.585 10.069 1.00 44.16 220 SER A O 1
ATOM 1835 N N . MET A 1 221 ? 18.641 19.704 11.632 1.00 36.12 221 MET A N 1
ATOM 1836 C CA . MET A 1 221 ? 18.784 21.138 11.876 1.00 36.12 221 MET A CA 1
ATOM 1837 C C . MET A 1 221 ? 20.028 21.378 12.737 1.00 36.12 221 MET A C 1
ATOM 1839 O O . MET A 1 221 ? 20.020 21.162 13.952 1.00 36.12 221 MET A O 1
ATOM 1843 N N . GLY A 1 222 ? 21.121 21.785 12.088 1.00 59.09 222 GLY A N 1
ATOM 1844 C CA . GLY A 1 222 ? 22.398 22.101 12.730 1.00 59.09 222 GLY A CA 1
ATOM 1845 C C . GLY A 1 222 ? 22.948 20.928 13.546 1.00 59.09 222 GLY A C 1
ATOM 1846 O O . GLY A 1 222 ? 23.341 19.906 12.990 1.00 59.09 222 GLY A O 1
ATOM 1847 N N . ASN A 1 223 ? 22.939 21.072 14.875 1.00 48.97 223 ASN A N 1
ATOM 1848 C CA . ASN A 1 223 ? 23.446 20.075 15.827 1.00 48.97 223 ASN A CA 1
ATOM 1849 C C . ASN A 1 223 ? 22.343 19.237 16.508 1.00 48.97 223 ASN A C 1
ATOM 1851 O O . ASN A 1 223 ? 22.626 18.513 17.465 1.00 48.97 223 ASN A O 1
ATOM 1855 N N . PHE A 1 224 ? 21.087 19.309 16.053 1.00 45.84 224 PHE A N 1
ATOM 1856 C CA . PHE A 1 224 ? 19.989 18.551 16.651 1.00 45.84 224 PHE A CA 1
ATOM 1857 C C . PHE A 1 224 ? 19.774 17.200 15.949 1.00 45.84 224 PHE A C 1
ATOM 1859 O O . PHE A 1 224 ? 19.163 17.116 14.886 1.00 45.84 224 PHE A O 1
ATOM 1866 N N . ASN A 1 225 ? 20.284 16.117 16.549 1.00 53.78 225 ASN A N 1
ATOM 1867 C CA . ASN A 1 225 ? 20.109 14.750 16.047 1.00 53.78 225 ASN A CA 1
ATOM 1868 C C . ASN A 1 225 ? 19.082 13.974 16.887 1.00 53.78 225 ASN A C 1
ATOM 1870 O O . ASN A 1 225 ? 19.404 13.418 17.939 1.00 53.78 225 ASN A O 1
ATOM 1874 N N . VAL A 1 226 ? 17.848 13.889 16.385 1.00 48.38 226 VAL A N 1
ATOM 1875 C CA . VAL A 1 226 ? 16.723 13.195 17.038 1.00 48.38 226 VAL A CA 1
ATOM 1876 C C . VAL A 1 226 ? 17.016 11.706 17.280 1.00 48.38 226 VAL A C 1
ATOM 1878 O O . VAL A 1 226 ? 16.570 11.152 18.283 1.00 48.38 226 VAL A O 1
ATOM 1881 N N . LYS A 1 227 ? 17.835 11.053 16.437 1.00 50.69 227 LYS A N 1
ATOM 1882 C CA . LYS A 1 227 ? 18.162 9.618 16.571 1.00 50.69 227 LYS A CA 1
ATOM 1883 C C . LYS A 1 227 ? 18.935 9.281 17.851 1.00 50.69 227 LYS A C 1
ATOM 1885 O O . LYS A 1 227 ? 18.956 8.117 18.248 1.00 50.69 227 LYS A O 1
ATOM 1890 N N . LEU A 1 228 ? 19.566 10.265 18.498 1.00 52.00 228 LEU A N 1
ATOM 1891 C CA . LEU A 1 228 ? 20.278 10.068 19.766 1.00 52.00 228 LEU A CA 1
ATOM 1892 C C . LEU A 1 228 ? 19.329 9.915 20.965 1.00 52.00 228 LEU A C 1
ATOM 1894 O O . LEU A 1 228 ? 19.731 9.385 21.999 1.00 52.00 228 LEU A O 1
ATOM 1898 N N . TYR A 1 229 ? 18.071 10.332 20.833 1.00 48.97 229 TYR A N 1
ATOM 1899 C CA . TYR A 1 229 ? 17.103 10.326 21.922 1.00 48.97 229 TYR A CA 1
ATOM 1900 C C . TYR A 1 229 ? 16.177 9.113 21.785 1.00 48.97 229 TYR A C 1
ATOM 1902 O O . TYR A 1 229 ? 15.170 9.140 21.080 1.00 48.97 229 TYR A O 1
ATOM 1910 N N . LYS A 1 230 ? 16.526 8.001 22.443 1.00 51.25 230 LYS A N 1
ATOM 1911 C CA . LYS A 1 230 ? 15.636 6.831 22.525 1.00 51.25 230 LYS A CA 1
ATOM 1912 C C . LYS A 1 230 ? 14.333 7.230 23.234 1.00 51.25 230 LYS A C 1
ATOM 1914 O O . LYS A 1 230 ? 14.377 7.831 24.302 1.00 51.25 230 LYS A O 1
ATOM 1919 N N . LEU A 1 231 ? 13.191 6.803 22.684 1.00 48.47 231 LEU A N 1
ATOM 1920 C CA . LEU A 1 231 ? 11.815 7.054 23.168 1.00 48.47 231 LEU A CA 1
ATOM 1921 C C . LEU A 1 231 ? 11.569 6.824 24.675 1.00 48.47 231 LEU A C 1
ATOM 1923 O O . LEU A 1 231 ? 10.564 7.298 25.195 1.00 48.47 231 LEU A O 1
ATOM 1927 N N . LYS A 1 232 ? 12.453 6.106 25.383 1.00 48.03 232 LYS A N 1
ATOM 1928 C CA . LYS A 1 232 ? 12.316 5.846 26.824 1.00 48.03 232 LYS A CA 1
ATOM 1929 C C . LYS A 1 232 ? 12.472 7.092 27.703 1.00 48.03 232 LYS A C 1
ATOM 1931 O O . LYS A 1 232 ? 11.920 7.092 28.793 1.00 48.03 232 LYS A O 1
ATOM 1936 N N . ASP A 1 233 ? 13.120 8.150 27.217 1.00 46.12 233 ASP A N 1
ATOM 1937 C CA . ASP A 1 233 ? 13.384 9.362 28.006 1.00 46.12 233 ASP A CA 1
ATOM 1938 C C . ASP A 1 233 ? 12.617 10.589 27.483 1.00 46.12 233 ASP A C 1
ATOM 1940 O O . ASP A 1 233 ? 13.137 11.707 27.475 1.00 46.12 233 ASP A O 1
ATOM 1944 N N . SER A 1 234 ? 11.369 10.405 27.035 1.00 53.50 234 SER A N 1
ATOM 1945 C CA . SER A 1 234 ? 10.523 11.483 26.486 1.00 53.50 234 SER A CA 1
ATOM 1946 C C . SER A 1 234 ? 10.417 12.703 27.412 1.00 53.50 234 SER A C 1
ATOM 1948 O O . SER A 1 234 ? 10.451 13.840 26.943 1.00 53.50 234 SER A O 1
ATOM 1950 N N . TYR A 1 235 ? 10.383 12.490 28.731 1.00 56.06 235 TYR A N 1
ATOM 1951 C CA . TYR A 1 235 ? 10.380 13.567 29.725 1.00 56.06 235 TYR A CA 1
ATOM 1952 C C . TYR A 1 235 ? 11.712 14.335 29.785 1.00 56.06 235 TYR A C 1
ATOM 1954 O O . TYR A 1 235 ? 11.727 15.557 29.912 1.00 56.06 235 TYR A O 1
ATOM 1962 N N . LEU A 1 236 ? 12.841 13.643 29.630 1.00 54.34 236 LEU A N 1
ATOM 1963 C CA . LEU A 1 236 ? 14.172 14.255 29.628 1.00 54.34 236 LEU A CA 1
ATOM 1964 C C . LEU A 1 236 ? 14.411 15.045 28.331 1.00 54.34 236 LEU A C 1
ATOM 1966 O O . LEU A 1 236 ? 15.021 16.114 28.352 1.00 54.34 236 LEU A O 1
ATOM 1970 N N . VAL A 1 237 ? 13.864 14.558 27.209 1.00 55.16 237 VAL A N 1
ATOM 1971 C CA . VAL A 1 237 ? 13.784 15.303 25.942 1.00 55.16 237 VAL A CA 1
ATOM 1972 C C . VAL A 1 237 ? 12.923 16.551 26.114 1.00 55.16 237 VAL A C 1
ATOM 1974 O O . VAL A 1 237 ? 13.363 17.633 25.737 1.00 55.16 237 VAL A O 1
ATOM 1977 N N . TYR A 1 238 ? 11.745 16.437 26.735 1.00 59.50 238 TYR A N 1
ATOM 1978 C CA . TYR A 1 238 ? 10.881 17.583 27.030 1.00 59.50 238 TYR A CA 1
ATOM 1979 C C . TYR A 1 238 ? 11.604 18.643 27.873 1.00 59.50 238 TYR A C 1
ATOM 1981 O O . TYR A 1 238 ? 11.608 19.818 27.504 1.00 59.50 238 TYR A O 1
ATOM 1989 N N . GLN A 1 239 ? 12.286 18.238 28.949 1.00 56.47 239 GLN A N 1
ATOM 1990 C CA . GLN A 1 239 ? 13.064 19.163 29.776 1.00 56.47 239 GLN A CA 1
ATOM 1991 C C . GLN A 1 239 ? 14.196 19.841 28.995 1.00 56.47 239 GLN A C 1
ATOM 1993 O O . GLN A 1 239 ? 14.394 21.042 29.146 1.00 56.47 239 GLN A O 1
ATOM 1998 N N . LYS A 1 240 ? 14.903 19.116 28.117 1.00 62.84 240 LYS A N 1
ATOM 1999 C CA . LYS A 1 240 ? 15.944 19.702 27.252 1.00 62.84 240 LYS A CA 1
ATOM 2000 C C . LYS A 1 240 ? 15.385 20.594 26.140 1.00 62.84 240 LYS A C 1
ATOM 2002 O O . LYS A 1 240 ? 16.082 21.495 25.684 1.00 62.84 240 LYS A O 1
ATOM 2007 N N . MET A 1 241 ? 14.146 20.365 25.709 1.00 67.38 241 MET A N 1
ATOM 2008 C CA . MET A 1 241 ? 13.448 21.179 24.707 1.00 67.38 241 MET A CA 1
ATOM 2009 C C . MET A 1 241 ? 12.855 22.463 25.291 1.00 67.38 241 MET A C 1
ATOM 2011 O O . MET A 1 241 ? 12.632 23.413 24.542 1.00 67.38 241 MET A O 1
ATOM 2015 N N . LEU A 1 242 ? 12.593 22.521 26.602 1.00 69.50 242 LEU A N 1
ATOM 2016 C CA . LEU A 1 242 ? 11.995 23.696 27.243 1.00 69.50 242 LEU A CA 1
ATOM 2017 C C . LEU A 1 242 ? 12.825 24.979 27.018 1.00 69.50 242 LEU A C 1
ATOM 2019 O O . LEU A 1 242 ? 12.244 25.963 26.559 1.00 69.50 242 LEU A O 1
ATOM 2023 N N . PRO A 1 243 ? 14.160 24.984 27.236 1.00 70.25 243 PRO A N 1
ATOM 2024 C CA . PRO A 1 243 ? 15.001 26.147 26.952 1.00 70.25 243 PRO A CA 1
ATOM 2025 C C . PRO A 1 243 ? 14.990 26.529 25.471 1.00 70.25 243 PRO A C 1
ATOM 2027 O O . PRO A 1 243 ? 14.888 27.707 25.148 1.00 70.25 243 PRO A O 1
ATOM 2030 N N . PHE A 1 244 ? 15.028 25.542 24.566 1.00 69.50 244 PHE A N 1
ATOM 2031 C CA . PHE A 1 244 ? 14.970 25.792 23.124 1.00 69.50 244 PHE A CA 1
ATOM 2032 C C . PHE A 1 244 ? 13.646 26.448 22.719 1.00 69.50 244 PHE A C 1
ATOM 2034 O O . PHE A 1 244 ? 13.649 27.411 21.964 1.00 69.50 244 PHE A O 1
ATOM 2041 N N . ARG A 1 245 ? 12.512 25.998 23.273 1.00 62.75 245 ARG A N 1
ATOM 2042 C CA . ARG A 1 245 ? 11.204 26.631 23.043 1.00 62.75 245 ARG A CA 1
ATOM 2043 C C . ARG A 1 245 ? 11.144 28.063 23.566 1.00 62.75 245 ARG A C 1
ATOM 2045 O O . ARG A 1 245 ? 10.513 28.893 22.921 1.00 62.75 245 ARG A O 1
ATOM 2052 N N . VAL A 1 246 ? 11.762 28.352 24.713 1.00 69.19 246 VAL A N 1
ATOM 2053 C CA . VAL A 1 246 ? 11.840 29.722 25.247 1.00 69.19 246 VAL A CA 1
ATOM 2054 C C . VAL A 1 246 ? 12.667 30.603 24.310 1.00 69.19 246 VAL A C 1
ATOM 2056 O O . VAL A 1 246 ? 12.166 31.635 23.878 1.00 69.19 246 VAL A O 1
ATOM 2059 N N . LEU A 1 247 ? 13.853 30.143 23.897 1.00 68.94 247 LEU A N 1
ATOM 2060 C CA . LEU A 1 247 ? 14.708 30.857 22.940 1.00 68.94 247 LEU A CA 1
ATOM 2061 C C . LEU A 1 247 ? 14.001 31.102 21.603 1.00 68.94 247 LEU A C 1
ATOM 2063 O O . LEU A 1 247 ? 14.010 32.221 21.103 1.00 68.94 247 LEU A O 1
ATOM 2067 N N . LEU A 1 248 ? 13.334 30.084 21.056 1.00 67.88 248 LEU A N 1
ATOM 2068 C CA . LEU A 1 248 ? 12.606 30.193 19.794 1.00 67.88 248 LEU A CA 1
ATOM 2069 C C . LEU A 1 248 ? 11.424 31.165 19.911 1.00 67.88 248 LEU A C 1
ATOM 2071 O O . LEU A 1 248 ? 11.176 31.957 19.010 1.00 67.88 248 LEU A O 1
ATOM 2075 N N . LYS A 1 249 ? 10.704 31.146 21.039 1.00 70.69 249 LYS A N 1
ATOM 2076 C CA . LYS A 1 249 ? 9.615 32.093 21.309 1.00 70.69 249 LYS A CA 1
ATOM 2077 C C . LYS A 1 249 ? 10.133 33.527 21.446 1.00 70.69 249 LYS A C 1
ATOM 2079 O O . LYS A 1 249 ? 9.454 34.448 20.997 1.00 70.69 249 LYS A O 1
ATOM 2084 N N . ASP A 1 250 ? 11.308 33.716 22.040 1.00 73.50 250 ASP A N 1
ATOM 2085 C CA . ASP A 1 250 ? 11.944 35.027 22.169 1.00 73.50 250 ASP A CA 1
ATOM 2086 C C . ASP A 1 250 ? 12.486 35.536 20.824 1.00 73.50 250 ASP A C 1
ATOM 2088 O O . ASP A 1 250 ? 12.322 36.716 20.521 1.00 73.50 250 ASP A O 1
ATOM 2092 N N . GLU A 1 251 ? 13.050 34.672 19.974 1.00 69.50 251 GLU A N 1
ATOM 2093 C CA . GLU A 1 251 ? 13.427 35.043 18.601 1.00 69.50 251 GLU A CA 1
ATOM 2094 C C . GLU A 1 251 ? 12.215 35.387 17.736 1.00 69.50 251 GLU A C 1
ATOM 2096 O O . GLU A 1 251 ? 12.218 36.411 17.058 1.00 69.50 251 GLU A O 1
ATOM 2101 N N . VAL A 1 252 ? 11.142 34.594 17.804 1.00 65.81 252 VAL A N 1
ATOM 2102 C CA . VAL A 1 252 ? 9.893 34.896 17.089 1.00 65.81 252 VAL A CA 1
ATOM 2103 C C . VAL A 1 252 ? 9.303 36.224 17.562 1.00 65.81 252 VAL A C 1
ATOM 2105 O O . VAL A 1 252 ? 8.837 37.004 16.740 1.00 65.81 252 VAL A O 1
ATOM 2108 N N . LYS A 1 253 ? 9.364 36.532 18.865 1.00 72.44 253 LYS A N 1
ATOM 2109 C CA . LYS A 1 253 ? 8.962 37.854 19.366 1.00 72.44 253 LYS A CA 1
ATOM 2110 C C . LYS A 1 253 ? 9.808 38.975 18.766 1.00 72.44 253 LYS A C 1
ATOM 2112 O O . LYS A 1 253 ? 9.225 39.946 18.307 1.00 72.44 253 LYS A O 1
ATOM 2117 N N . LYS A 1 254 ? 11.137 38.820 18.716 1.00 71.94 254 LYS A N 1
ATOM 2118 C CA . LYS A 1 254 ? 12.051 39.804 18.102 1.00 71.94 254 LYS A CA 1
ATOM 2119 C C . LYS A 1 254 ? 11.829 40.005 16.603 1.00 71.94 254 LYS A C 1
ATOM 2121 O O . LYS A 1 254 ? 12.223 41.034 16.085 1.00 71.94 254 LYS A O 1
ATOM 2126 N N . LEU A 1 255 ? 11.261 39.025 15.902 1.00 68.81 255 LEU A N 1
ATOM 2127 C CA . LEU A 1 255 ? 10.920 39.153 14.481 1.00 68.81 255 LEU A CA 1
ATOM 2128 C C . LEU A 1 255 ? 9.591 39.886 14.249 1.00 68.81 255 LEU A C 1
ATOM 2130 O O . LEU A 1 255 ? 9.337 40.340 13.138 1.00 68.81 255 LEU A O 1
ATOM 2134 N N . ILE A 1 256 ? 8.729 39.952 15.267 1.00 66.19 256 ILE A N 1
ATOM 2135 C CA . ILE A 1 256 ? 7.387 40.546 15.178 1.00 66.19 256 ILE A CA 1
ATOM 2136 C C . ILE A 1 256 ? 7.363 41.982 15.737 1.00 66.19 256 ILE A C 1
ATOM 2138 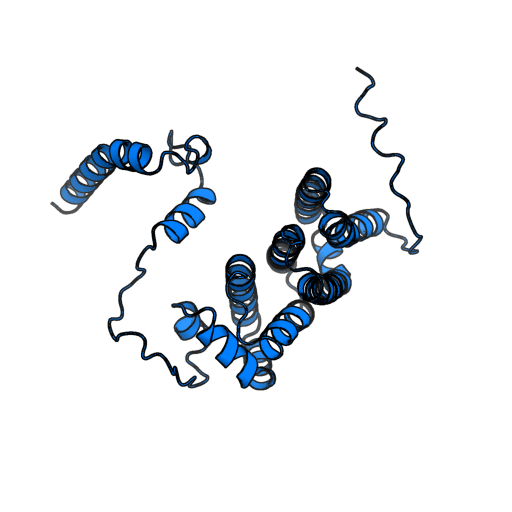O O . ILE A 1 256 ? 6.479 42.753 15.367 1.00 66.19 256 ILE A O 1
ATOM 2142 N N . THR A 1 257 ? 8.311 42.349 16.605 1.00 51.94 257 THR A N 1
ATOM 2143 C CA . THR A 1 257 ? 8.563 43.734 17.058 1.00 51.94 257 THR A CA 1
ATOM 2144 C C . THR A 1 257 ? 9.712 44.367 16.303 1.00 51.94 257 THR A C 1
ATOM 2146 O O . THR A 1 257 ? 9.543 45.517 15.849 1.00 51.94 257 THR A O 1
#

pLDDT: mean 76.37, std 21.52, range [26.33, 97.69]

Secondary structure (DSSP, 8-state):
--TTSGGGS---------S-HHHHHHHHHHHHHHHHHHTT-HHHHHHHHHHHHHHHHH-HHHHHTTHHHHHHHHHHHHHHHHH-TT-HHHHHHHHHHHHHHHHHHHHS--TTHHHHHHHHHHHHHHHHHH-TT-TT-HHHHHHHHHHHHHHHHH-HHHHHHHHHHTHHHHHHHHHHS-STHHHHHHGGG----SS---S---S----HHHHHHHHTTS---TT--GGGS-GGGHHHHHHHHHHHHHHHHHHHHHHH-

Sequence (257 aa):
MIEKSKKFKDRNIKKYSTELRDDRSIYNELNNLYNYAVEDKANHLSKTFVLLEEQLNKYPQSISSQIHLLSHIALESFKKYQTNKELVLLKKSLAFILEISLACEKKHCDENTSKRIIYLLSPYLEYISIFSKNYGLNMIYSRLIKVLAFLNEINEKEFINLVKMNYSTFATLIDIFPGPWVQHLLHKFNFKFKNKLNSNGGMFKDIFEDSVLNCLYEPSMGNFNVKLYKLKDSYLVYQKMLPFRVLLKDEVKKLIT